Protein 5YWN (pdb70)

B-factor: mean 28.74, std 7.55, range [14.09, 77.04]

InterPro domains:
  IPR001509 NAD-dependent epimerase/dehydratase [PF01370] (5-255)
  IPR036291 NAD(P)-binding domain superfamily [SSF51735] (4-328)
  IPR050425 NAD(P)-dependent dehydratase-like [PTHR10366] (5-303)

Organism: Scheffersomyces stipitis (strain ATCC 58785 / CBS 6054 / NBRC 10063 / NRRL Y-11545) (NCBI:txid322104)

Foldseek 3Di:
DAAEEEEEPCLDQLNVLLQVVCVVVPHAYEYEDQDDVSQVVVCVVPDDSYHYDYQNALQDALSCQVVLLVCLRHQEYEYEDADDDFADDFLCVRHQRRLANSLLRVVVSCQVHPQNHAEYEYEAACLQQEDDVQQPDLPDAADQPGGYPDDPVNLGPGRVSSNSNSRNNNVVSNVVCCVPPVGNYFYFYEYEDQEFAAGSDLVCVPPDDDPRNCVLVVQLVAFAPDDQAFDWGWYAYSNVSSLLVVLCGPPPLNGPTYAYGTDDIDGSLNSLLLCCVLPVVCVNGGYNPDHPPDDSPSHDYHPRPSNCVSSVDDGDDPSRRSNRHNVSVVVSD

Nearest PDB structures (foldseek):
  5yw4-assembly1_A  TM=1.001E+00  e=9.737E-67  Scheffersomyces stipitis CBS 6054
  5ywl-assembly1_A  TM=9.809E-01  e=1.512E-63  Scheffersomyces stipitis CBS 6054
  6kws-assembly1_A  TM=9.497E-01  e=5.006E-41  Candida albicans SC5314
  8h61-assembly1_B  TM=9.233E-01  e=2.581E-39  Candida parapsilosis
  7xwu-assembly1_A  TM=8.979E-01  e=4.541E-38  Candida parapsilosis

Sequence (333 aa):
MTTSVFVSGATGYLAQQIIALVLSKGYKVVGSVRSEEKGANLKKLYGDDFSYEVVKVLEQKGAFDEALKKHPEVTIFLHTASPVTFEVEDTEKEILIPAINGTKYVLQSIKDVAPQITRVVYTSSVVAMSVPEELGSPDVVLSEASWSSLSYEQSKTHGVLAYFGSKQFAERAAWEFVEQEKPNFALSTVNPVYIFGPQAKDEEVKGTLNHSAEMVNSVLKLNKDDDVPATTGTFIDVRDVAKAHLAAFEKDEAKGERLLLSNTRFNGQTLLDVVRKNFPQLADKLPVGKPHSDDFSAFKEWNDKKTKKILGFEYFDFETSVVDSIKQVLKVQ

Solvent-accessible surface area: 15007 Å² total; per-residue (Å²): 220,58,48,3,0,0,0,0,18,0,56,32,20,19,3,9,21,0,0,34,33,2,35,84,130,50,39,67,1,2,0,4,4,161,39,104,112,90,0,28,46,1,69,142,29,26,30,135,70,0,42,47,23,56,11,144,63,25,57,101,168,33,16,1,34,102,6,2,113,124,19,91,80,0,40,12,0,0,4,20,22,26,24,67,72,62,137,40,174,47,21,53,145,75,2,0,54,13,3,18,42,0,2,88,44,0,4,68,2,1,83,84,40,1,79,57,1,75,19,1,0,5,11,4,9,9,13,0,2,0,14,52,132,61,39,48,28,47,102,33,70,5,21,20,84,23,84,4,92,15,46,74,138,93,0,88,98,94,8,70,32,0,32,14,0,0,6,4,43,0,0,96,10,0,42,92,19,38,110,123,61,161,22,107,9,26,4,0,0,0,0,7,11,94,22,2,1,18,34,28,62,48,114,45,16,129,68,112,103,34,79,6,3,33,37,2,19,39,1,47,139,39,84,138,121,55,125,49,26,96,44,77,13,11,0,0,0,0,50,0,0,3,66,0,0,18,7,0,8,86,74,108,110,0,106,51,38,21,0,0,0,8,44,69,38,4,39,1,12,23,4,0,8,14,0,48,126,53,10,88,102,26,30,105,109,6,6,74,37,146,72,118,64,36,106,52,103,79,50,113,152,30,50,26,146,113,0,60,172,18,5,65,48,145,26,58,80,17,75,52,0,0,12,38,2,0,122,20,31,54,147,42,154

CATH classification: 3.40.50.720

Structure (mmCIF, N/CA/C/O backbone):
data_5YWN
#
_entry.id   5YWN
#
_cell.length_a   46.782
_cell.length_b   53.093
_cell.length_c   70.768
_cell.angle_alpha   90.00
_cell.angle_beta   95.50
_cell.angle_gamma   90.00
#
_symmetry.space_group_name_H-M   'P 1 21 1'
#
loop_
_entity.id
_entity.type
_entity.pdbx_description
1 polymer 'Protein induced by osmotic stress'
2 non-polymer 'NADP NICOTINAMIDE-ADENINE-DINUCLEOTIDE PHOSPHATE'
3 water water
#
loop_
_atom_site.group_PDB
_atom_site.id
_atom_site.type_symbol
_atom_site.label_atom_id
_atom_site.label_alt_id
_atom_site.label_comp_id
_atom_site.label_asym_id
_atom_site.label_entity_id
_atom_site.label_seq_id
_atom_site.pdbx_PDB_ins_code
_atom_site.Cartn_x
_atom_site.Cartn_y
_atom_site.Cartn_z
_atom_site.occupancy
_atom_site.B_iso_or_equiv
_atom_site.auth_seq_id
_atom_site.auth_comp_id
_atom_site.auth_asym_id
_atom_site.auth_atom_id
_atom_site.pdbx_PDB_model_num
ATOM 1 N N . MET A 1 1 ? 35.237 -8.371 14.690 1.00 54.58 1 MET A N 1
ATOM 2 C CA . MET A 1 1 ? 34.343 -8.583 15.809 1.00 59.16 1 MET A CA 1
ATOM 3 C C . MET A 1 1 ? 32.853 -8.788 15.422 1.00 63.42 1 MET A C 1
ATOM 4 O O . MET A 1 1 ? 32.447 -8.467 14.313 1.00 60.61 1 MET A O 1
ATOM 9 N N . THR A 1 2 ? 32.088 -9.310 16.377 1.00 51.82 2 THR A N 1
ATOM 10 C CA . THR A 1 2 ? 30.670 -9.587 16.292 1.00 48.17 2 THR A CA 1
ATOM 11 C C . THR A 1 2 ? 29.781 -8.348 16.337 1.00 43.32 2 THR A C 1
ATOM 12 O O . THR A 1 2 ? 30.079 -7.417 17.004 1.00 47.78 2 THR A O 1
ATOM 16 N N . THR A 1 3 ? 28.678 -8.384 15.642 1.00 37.43 3 THR A N 1
ATOM 17 C CA . THR A 1 3 ? 27.651 -7.389 15.736 1.00 34.63 3 THR A CA 1
ATOM 18 C C . THR A 1 3 ? 26.619 -7.665 16.839 1.00 32.65 3 THR A C 1
ATOM 19 O O . THR A 1 3 ? 26.193 -8.764 17.024 1.00 29.13 3 THR A O 1
ATOM 23 N N . SER A 1 4 ? 26.197 -6.626 17.511 1.00 26.97 4 SER A N 1
ATOM 24 C CA . SER A 1 4 ? 25.162 -6.711 18.501 1.00 29.48 4 SER A CA 1
ATOM 25 C C . SER A 1 4 ? 23.799 -6.186 18.024 1.00 25.55 4 SER A C 1
ATOM 26 O O . SER A 1 4 ? 23.704 -5.164 17.436 1.00 26.26 4 SER A O 1
ATOM 29 N N . VAL A 1 5 ? 22.763 -6.918 18.337 1.00 26.58 5 VAL A N 1
ATOM 30 C CA . VAL A 1 5 ? 21.419 -6.532 18.030 1.00 25.49 5 VAL A CA 1
ATOM 31 C C . VAL A 1 5 ? 20.615 -6.199 19.286 1.00 22.73 5 VAL A C 1
ATOM 32 O O . VAL A 1 5 ? 20.561 -6.953 20.170 1.00 22.08 5 VAL A O 1
ATOM 36 N N . PHE A 1 6 ? 19.983 -5.050 19.310 1.00 21.69 6 PHE A N 1
ATOM 37 C CA . PHE A 1 6 ? 19.101 -4.685 20.397 1.00 22.72 6 PHE A CA 1
ATOM 38 C C . PHE A 1 6 ? 17.645 -5.063 20.097 1.00 22.52 6 PHE A C 1
ATOM 39 O O . PHE A 1 6 ? 17.154 -4.768 19.035 1.00 22.60 6 PHE A O 1
ATOM 47 N N . VAL A 1 7 ? 17.002 -5.743 21.019 1.00 19.30 7 VAL A N 1
ATOM 48 C CA . VAL A 1 7 ? 15.614 -6.134 20.868 1.00 19.32 7 VAL A CA 1
ATOM 49 C C . VAL A 1 7 ? 14.759 -5.657 22.037 1.00 21.01 7 VAL A C 1
ATOM 50 O O . VAL A 1 7 ? 14.878 -6.145 23.112 1.00 22.59 7 VAL A O 1
ATOM 54 N N . SER A 1 8 ? 13.879 -4.714 21.789 1.00 19.67 8 SER A N 1
ATOM 55 C CA . SER A 1 8 ? 12.947 -4.265 22.787 1.00 21.09 8 SER A CA 1
ATOM 56 C C . SER A 1 8 ? 11.869 -5.315 23.094 1.00 20.82 8 SER A C 1
ATOM 57 O O . SER A 1 8 ? 11.531 -6.063 22.264 1.00 21.99 8 SER A O 1
ATOM 60 N N . GLY A 1 9 ? 11.359 -5.321 24.299 1.00 17.87 9 GLY A N 1
ATOM 61 C CA . GLY A 1 9 ? 10.404 -6.324 24.709 1.00 20.66 9 GLY A CA 1
ATOM 62 C C . GLY A 1 9 ? 10.836 -7.763 24.535 1.00 22.35 9 GLY A C 1
ATOM 63 O O . GLY A 1 9 ? 10.182 -8.518 23.922 1.00 23.31 9 GLY A O 1
ATOM 64 N N . ALA A 1 10 ? 11.977 -8.092 25.079 1.00 18.86 10 ALA A N 1
ATOM 65 C CA . ALA A 1 10 ? 12.585 -9.376 24.898 1.00 19.01 10 ALA A CA 1
ATOM 66 C C . ALA A 1 10 ? 11.822 -10.584 25.482 1.00 23.03 10 ALA A C 1
ATOM 67 O O . ALA A 1 10 ? 12.080 -11.666 25.144 1.00 22.64 10 ALA A O 1
ATOM 69 N N . THR A 1 11 ? 10.938 -10.343 26.404 1.00 22.11 11 THR A N 1
ATOM 70 C CA . THR A 1 11 ? 10.094 -11.360 27.002 1.00 25.35 11 THR A CA 1
ATOM 71 C C . THR A 1 11 ? 9.042 -12.004 26.091 1.00 26.60 11 THR A C 1
ATOM 72 O O . THR A 1 11 ? 8.598 -13.051 26.363 1.00 26.23 11 THR A O 1
ATOM 76 N N . GLY A 1 12 ? 8.642 -11.295 25.057 1.00 24.70 12 GLY A N 1
ATOM 77 C CA . GLY A 1 12 ? 7.529 -11.644 24.218 1.00 22.88 12 GLY A CA 1
ATOM 78 C C . GLY A 1 12 ? 7.724 -12.829 23.286 1.00 22.06 12 GLY A C 1
ATOM 79 O O . GLY A 1 12 ? 8.803 -13.273 23.111 1.00 18.31 12 GLY A O 1
ATOM 80 N N . TYR A 1 13 ? 6.619 -13.315 22.755 1.00 19.81 13 TYR A N 1
ATOM 81 C CA . TYR A 1 13 ? 6.563 -14.487 21.922 1.00 20.11 13 TYR A CA 1
ATOM 82 C C . TYR A 1 13 ? 7.310 -14.346 20.615 1.00 22.10 13 TYR A C 1
ATOM 83 O O . TYR A 1 13 ? 8.171 -15.089 20.345 1.00 21.19 13 TYR A O 1
ATOM 92 N N . LEU A 1 14 ? 6.999 -13.345 19.848 1.00 18.48 14 LEU A N 1
ATOM 93 C CA . LEU A 1 14 ? 7.767 -13.020 18.663 1.00 23.15 14 LEU A CA 1
ATOM 94 C C . LEU A 1 14 ? 9.234 -12.631 18.950 1.00 20.26 14 LEU A C 1
ATOM 95 O O . LEU A 1 14 ? 10.110 -13.011 18.276 1.00 18.37 14 LEU A O 1
ATOM 100 N N . ALA A 1 15 ? 9.428 -11.855 19.972 1.00 17.63 15 ALA A N 1
ATOM 101 C CA . ALA A 1 15 ? 10.727 -11.359 20.321 1.00 20.47 15 ALA A CA 1
ATOM 102 C C . ALA A 1 15 ? 11.704 -12.495 20.652 1.00 19.71 15 ALA A C 1
ATOM 103 O O . ALA A 1 15 ? 12.779 -12.468 20.215 1.00 21.12 15 ALA A O 1
ATOM 105 N N . GLN A 1 16 ? 11.245 -13.496 21.382 1.00 22.90 16 GLN A N 1
ATOM 106 C CA . GLN A 1 16 ? 12.036 -14.673 21.688 1.00 21.51 16 GLN A CA 1
ATOM 107 C C . GLN A 1 16 ? 12.441 -15.501 20.471 1.00 20.79 16 GLN A C 1
ATOM 108 O O . GLN A 1 16 ? 13.484 -15.963 20.430 1.00 21.80 16 GLN A O 1
ATOM 114 N N . GLN A 1 17 ? 11.548 -15.688 19.523 1.00 22.51 17 GLN A N 1
ATOM 115 C CA . GLN A 1 17 ? 11.866 -16.317 18.286 1.00 20.40 17 GLN A CA 1
ATOM 116 C C . GLN A 1 17 ? 12.856 -15.503 17.463 1.00 21.04 17 GLN A C 1
ATOM 117 O O . GLN A 1 17 ? 13.718 -16.031 16.914 1.00 20.97 17 GLN A O 1
ATOM 123 N N . ILE A 1 18 ? 12.698 -14.204 17.442 1.00 19.63 18 ILE A N 1
ATOM 124 C CA . ILE A 1 18 ? 13.638 -13.346 16.803 1.00 18.90 18 ILE A CA 1
ATOM 125 C C . ILE A 1 18 ? 15.011 -13.515 17.467 1.00 21.89 18 ILE A C 1
ATOM 126 O O . ILE A 1 18 ? 15.949 -13.670 16.805 1.00 22.14 18 ILE A O 1
ATOM 131 N N . ILE A 1 19 ? 15.054 -13.503 18.779 1.00 21.02 19 ILE A N 1
ATOM 132 C CA . ILE A 1 19 ? 16.277 -13.621 19.508 1.00 21.70 19 ILE A CA 1
ATOM 133 C C . ILE A 1 19 ? 16.965 -14.958 19.229 1.00 20.98 19 ILE A C 1
ATOM 134 O O . ILE A 1 19 ? 18.069 -14.975 18.927 1.00 18.11 19 ILE A O 1
ATOM 139 N N . ALA A 1 20 ? 16.223 -16.045 19.261 1.00 21.11 20 ALA A N 1
ATOM 140 C CA . ALA A 1 20 ? 16.768 -17.354 18.976 1.00 22.98 20 ALA A CA 1
ATOM 141 C C . ALA A 1 20 ? 17.326 -17.430 17.572 1.00 27.54 20 ALA A C 1
ATOM 142 O O . ALA A 1 20 ? 18.343 -17.990 17.383 1.00 28.28 20 ALA A O 1
ATOM 144 N N . LEU A 1 21 ? 16.642 -16.862 16.607 1.00 23.47 21 LEU A N 1
ATOM 145 C CA . LEU A 1 21 ? 17.168 -16.812 15.297 1.00 22.08 21 LEU A CA 1
ATOM 146 C C . LEU A 1 21 ? 18.411 -15.954 15.172 1.00 23.27 21 LEU A C 1
ATOM 147 O O . LEU A 1 21 ? 19.349 -16.362 14.616 1.00 24.69 21 LEU A O 1
ATOM 152 N N . VAL A 1 22 ? 18.386 -14.773 15.721 1.00 22.22 22 VAL A N 1
ATOM 153 C CA . VAL A 1 22 ? 19.515 -13.872 15.640 1.00 25.17 22 VAL A CA 1
ATOM 154 C C . VAL A 1 22 ? 20.775 -14.453 16.324 1.00 26.14 22 VAL A C 1
ATOM 155 O O . VAL A 1 22 ? 21.836 -14.383 15.806 1.00 28.18 22 VAL A O 1
ATOM 159 N N . LEU A 1 23 ? 20.597 -15.078 17.448 1.00 21.77 23 LEU A N 1
ATOM 160 C CA . LEU A 1 23 ? 21.652 -15.748 18.126 1.00 26.66 23 LEU A CA 1
ATOM 161 C C . LEU A 1 23 ? 22.221 -16.895 17.291 1.00 27.64 23 LEU A C 1
ATOM 162 O O . LEU A 1 23 ? 23.369 -17.083 17.268 1.00 29.89 23 LEU A O 1
ATOM 167 N N . SER A 1 24 ? 21.379 -17.613 16.594 1.00 27.34 24 SER A N 1
ATOM 168 C CA . SER A 1 24 ? 21.800 -18.714 15.772 1.00 27.15 24 SER A CA 1
ATOM 169 C C . SER A 1 24 ? 22.702 -18.310 14.624 1.00 32.15 24 SER A C 1
ATOM 170 O O . SER A 1 24 ? 23.522 -19.045 14.206 1.00 28.55 24 SER A O 1
ATOM 173 N N . LYS A 1 25 ? 22.526 -17.115 14.137 1.00 27.50 25 LYS A N 1
ATOM 174 C CA . LYS A 1 25 ? 23.334 -16.595 13.069 1.00 28.90 25 LYS A CA 1
ATOM 175 C C . LYS A 1 25 ? 24.648 -15.918 13.530 1.00 29.65 25 LYS A C 1
ATOM 176 O O . LYS A 1 25 ? 25.382 -15.399 12.751 1.00 29.05 25 LYS A O 1
ATOM 182 N N . GLY A 1 26 ? 24.924 -15.973 14.805 1.00 28.31 26 GLY A N 1
ATOM 183 C CA . GLY A 1 26 ? 26.117 -15.403 15.343 1.00 29.98 26 GLY A CA 1
ATOM 184 C C . GLY A 1 26 ? 26.150 -13.982 15.868 1.00 31.77 26 GLY A C 1
ATOM 185 O O . GLY A 1 26 ? 27.150 -13.540 16.343 1.00 28.57 26 GLY A O 1
ATOM 186 N N . TYR A 1 27 ? 25.038 -13.293 15.819 1.00 29.72 27 TYR A N 1
ATOM 187 C CA . TYR A 1 27 ? 24.902 -12.017 16.479 1.00 26.38 27 TYR A CA 1
ATOM 188 C C . TYR A 1 27 ? 24.857 -12.170 17.971 1.00 25.55 27 TYR A C 1
ATOM 189 O O . TYR A 1 27 ? 24.482 -13.155 18.478 1.00 27.54 27 TYR A O 1
ATOM 198 N N . LYS A 1 28 ? 25.271 -11.152 18.660 1.00 25.34 28 LYS A N 1
ATOM 199 C CA . LYS A 1 28 ? 24.932 -10.963 20.013 1.00 24.92 28 LYS A CA 1
ATOM 200 C C . LYS A 1 28 ? 23.618 -10.196 20.133 1.00 26.08 28 LYS A C 1
ATOM 201 O O . LYS A 1 28 ? 23.232 -9.520 19.251 1.00 27.05 28 LYS A O 1
ATOM 207 N N . VAL A 1 29 ? 22.983 -10.313 21.274 1.00 21.92 29 VAL A N 1
ATOM 208 C CA . VAL A 1 29 ? 21.745 -9.685 21.539 1.00 27.05 29 VAL A CA 1
ATOM 209 C C . VAL A 1 29 ? 21.722 -8.918 22.843 1.00 25.79 29 VAL A C 1
ATOM 210 O O . VAL A 1 29 ? 22.211 -9.347 23.798 1.00 25.66 29 VAL A O 1
ATOM 214 N N . VAL A 1 30 ? 21.067 -7.794 22.828 1.00 23.83 30 VAL A N 1
ATOM 215 C CA . VAL A 1 30 ? 20.720 -7.095 24.027 1.00 23.34 30 VAL A CA 1
ATOM 216 C C . VAL A 1 30 ? 19.239 -6.859 24.051 1.00 22.73 30 VAL A C 1
ATOM 217 O O . VAL A 1 30 ? 18.719 -6.229 23.194 1.00 23.16 30 VAL A O 1
ATOM 221 N N . GLY A 1 31 ? 18.580 -7.356 25.053 1.00 23.78 31 GLY A N 1
ATOM 222 C CA . GLY A 1 31 ? 17.163 -7.264 25.171 1.00 22.37 31 GLY A CA 1
ATOM 223 C C . GLY A 1 31 ? 16.671 -6.310 26.220 1.00 25.76 31 GLY A C 1
ATOM 224 O O . GLY A 1 31 ? 17.234 -6.237 27.242 1.00 26.61 31 GLY A O 1
ATOM 225 N N . SER A 1 32 ? 15.622 -5.566 25.932 1.00 25.00 32 SER A N 1
ATOM 226 C CA . SER A 1 32 ? 14.924 -4.796 26.951 1.00 25.97 32 SER A CA 1
ATOM 227 C C . SER A 1 32 ? 13.811 -5.575 27.674 1.00 23.68 32 SER A C 1
ATOM 228 O O . SER A 1 32 ? 13.046 -6.267 27.085 1.00 23.75 32 SER A O 1
ATOM 231 N N . VAL A 1 33 ? 13.765 -5.412 28.963 1.00 24.42 33 VAL A N 1
ATOM 232 C CA . VAL A 1 33 ? 12.783 -6.043 29.790 1.00 24.68 33 VAL A CA 1
ATOM 233 C C . VAL A 1 33 ? 12.221 -5.080 30.819 1.00 27.64 33 VAL A C 1
ATOM 234 O O . VAL A 1 33 ? 12.865 -4.184 31.188 1.00 26.08 33 VAL A O 1
ATOM 238 N N . ARG A 1 34 ? 11.009 -5.305 31.265 1.00 26.31 34 ARG A N 1
ATOM 239 C CA . ARG A 1 34 ? 10.402 -4.450 32.254 1.00 29.85 34 ARG A CA 1
ATOM 240 C C . ARG A 1 34 ? 10.784 -4.761 33.691 1.00 29.54 34 ARG A C 1
ATOM 241 O O . ARG A 1 34 ? 10.461 -4.029 34.548 1.00 33.66 34 ARG A O 1
ATOM 249 N N . SER A 1 35 ? 11.455 -5.860 33.927 1.00 26.60 35 SER A N 1
ATOM 250 C CA . SER A 1 35 ? 11.965 -6.162 35.233 1.00 29.27 35 SER A CA 1
ATOM 251 C C . SER A 1 35 ? 13.272 -6.944 35.234 1.00 32.94 35 SER A C 1
ATOM 252 O O . SER A 1 35 ? 13.563 -7.681 34.347 1.00 26.25 35 SER A O 1
ATOM 255 N N . GLU A 1 36 ? 13.972 -6.834 36.337 1.00 30.19 36 GLU A N 1
ATOM 256 C CA . GLU A 1 36 ? 15.201 -7.522 36.497 1.00 34.08 36 GLU A CA 1
ATOM 257 C C . GLU A 1 36 ? 15.028 -9.032 36.407 1.00 29.93 36 GLU A C 1
ATOM 258 O O . GLU A 1 36 ? 15.722 -9.645 35.717 1.00 28.01 36 GLU A O 1
ATOM 264 N N . GLU A 1 37 ? 14.052 -9.585 37.085 1.00 33.02 37 GLU A N 1
ATOM 265 C CA . GLU A 1 37 ? 13.856 -11.021 37.066 1.00 35.79 37 GLU A CA 1
ATOM 266 C C . GLU A 1 37 ? 13.506 -11.531 35.699 1.00 29.74 37 GLU A C 1
ATOM 267 O O . GLU A 1 37 ? 13.917 -12.563 35.329 1.00 31.60 37 GLU A O 1
ATOM 273 N N . LYS A 1 38 ? 12.766 -10.740 34.965 1.00 30.00 38 LYS A N 1
ATOM 274 C CA . LYS A 1 38 ? 12.420 -11.068 33.621 1.00 29.70 38 LYS A CA 1
ATOM 275 C C . LYS A 1 38 ? 13.683 -11.186 32.777 1.00 30.11 38 LYS A C 1
ATOM 276 O O . LYS A 1 38 ? 13.816 -12.083 31.996 1.00 28.34 38 LYS A O 1
ATOM 282 N N . GLY A 1 39 ? 14.601 -10.267 32.959 1.00 31.09 39 GLY A N 1
ATOM 283 C CA . GLY A 1 39 ? 15.856 -10.353 32.285 1.00 28.39 39 GLY A CA 1
ATOM 284 C C . GLY A 1 39 ? 16.678 -11.551 32.679 1.00 27.65 39 GLY A C 1
ATOM 285 O O . GLY A 1 39 ? 17.204 -12.233 31.861 1.00 26.68 39 GLY A O 1
ATOM 286 N N . ALA A 1 40 ? 16.727 -11.796 33.959 1.00 26.66 40 ALA A N 1
ATOM 287 C CA . ALA A 1 40 ? 17.482 -12.884 34.493 1.00 31.78 40 ALA A CA 1
ATOM 288 C C . ALA A 1 40 ? 16.963 -14.200 33.961 1.00 31.42 40 ALA A C 1
ATOM 289 O O . ALA A 1 40 ? 17.738 -15.012 33.630 1.00 26.86 40 ALA A O 1
ATOM 291 N N . ASN A 1 41 ? 15.659 -14.360 33.848 1.00 30.15 41 ASN A N 1
ATOM 292 C CA . ASN A 1 41 ? 15.139 -15.589 33.285 1.00 33.07 41 ASN A CA 1
ATOM 293 C C . ASN A 1 41 ? 15.589 -15.791 31.869 1.00 31.80 41 ASN A C 1
ATOM 294 O O . ASN A 1 41 ? 15.991 -16.840 31.531 1.00 31.60 41 ASN A O 1
ATOM 299 N N . LEU A 1 42 ? 15.540 -14.752 31.058 1.00 29.93 42 LEU A N 1
ATOM 300 C CA . LEU A 1 42 ? 15.972 -14.833 29.678 1.00 26.41 42 LEU A CA 1
ATOM 301 C C . LEU A 1 42 ? 17.431 -15.168 29.546 1.00 27.31 42 LEU A C 1
ATOM 302 O O . LEU A 1 42 ? 17.812 -15.929 28.711 1.00 28.58 42 LEU A O 1
ATOM 307 N N . LYS A 1 43 ? 18.222 -14.608 30.417 1.00 27.04 43 LYS A N 1
ATOM 308 C CA . LYS A 1 43 ? 19.620 -14.895 30.440 1.00 31.00 43 LYS A CA 1
ATOM 309 C C . LYS A 1 43 ? 19.902 -16.362 30.698 1.00 30.25 43 LYS A C 1
ATOM 310 O O . LYS A 1 43 ? 20.720 -16.906 30.047 1.00 31.11 43 LYS A O 1
ATOM 316 N N . LYS A 1 44 ? 19.173 -16.994 31.594 1.00 28.99 44 LYS A N 1
ATOM 317 C CA . LYS A 1 44 ? 19.328 -18.412 31.814 1.00 29.28 44 LYS A CA 1
ATOM 318 C C . LYS A 1 44 ? 18.973 -19.251 30.598 1.00 28.91 44 LYS A C 1
ATOM 319 O O . LYS A 1 44 ? 19.583 -20.225 30.334 1.00 30.05 44 LYS A O 1
ATOM 325 N N . LEU A 1 45 ? 17.910 -18.886 29.923 1.00 31.27 45 LEU A N 1
ATOM 326 C CA . LEU A 1 45 ? 17.511 -19.528 28.690 1.00 29.66 45 LEU A CA 1
ATOM 327 C C . LEU A 1 45 ? 18.437 -19.334 27.506 1.00 27.17 45 LEU A C 1
ATOM 328 O O . LEU A 1 45 ? 18.699 -20.238 26.809 1.00 32.56 45 LEU A O 1
ATOM 333 N N . TYR A 1 46 ? 18.906 -18.128 27.295 1.00 29.80 46 TYR A N 1
ATOM 334 C CA . TYR A 1 46 ? 19.681 -17.806 26.109 1.00 26.89 46 TYR A CA 1
ATOM 335 C C . TYR A 1 46 ? 21.215 -17.791 26.184 1.00 29.37 46 TYR A C 1
ATOM 336 O O . TYR A 1 46 ? 21.858 -17.780 25.195 1.00 31.32 46 TYR A O 1
ATOM 345 N N . GLY A 1 47 ? 21.773 -17.796 27.368 1.00 28.99 47 GLY A N 1
ATOM 346 C CA . GLY A 1 47 ? 23.195 -17.906 27.508 1.00 33.57 47 GLY A CA 1
ATOM 347 C C . GLY A 1 47 ? 24.028 -16.659 27.364 1.00 33.64 47 GLY A C 1
ATOM 348 O O . GLY A 1 47 ? 23.588 -15.566 27.503 1.00 31.99 47 GLY A O 1
ATOM 349 N N . ASP A 1 48 ? 25.277 -16.888 27.109 1.00 32.93 48 ASP A N 1
ATOM 350 C CA . ASP A 1 48 ? 26.302 -15.884 27.222 1.00 36.81 48 ASP A CA 1
ATOM 351 C C . ASP A 1 48 ? 26.239 -14.719 26.239 1.00 33.14 48 ASP A C 1
ATOM 352 O O . ASP A 1 48 ? 26.685 -13.663 26.534 1.00 32.98 48 ASP A O 1
ATOM 357 N N . ASP A 1 49 ? 25.712 -14.970 25.061 1.00 32.14 49 ASP A N 1
ATOM 358 C CA . ASP A 1 49 ? 25.632 -13.980 24.010 1.00 33.61 49 ASP A CA 1
ATOM 359 C C . ASP A 1 49 ? 24.391 -13.092 24.149 1.00 28.68 49 ASP A C 1
ATOM 360 O O . ASP A 1 49 ? 24.122 -12.275 23.340 1.00 27.94 49 ASP A O 1
ATOM 365 N N . PHE A 1 50 ? 23.667 -13.283 25.214 1.00 28.07 50 PHE A N 1
ATOM 366 C CA . PHE A 1 50 ? 22.519 -12.493 25.498 1.00 32.52 50 PHE A CA 1
ATOM 367 C C . PHE A 1 50 ? 22.690 -11.635 26.738 1.00 30.52 50 PHE A C 1
ATOM 368 O O . PHE A 1 50 ? 22.995 -12.121 27.778 1.00 34.11 50 PHE A O 1
ATOM 376 N N . SER A 1 51 ? 22.413 -10.368 26.613 1.00 28.45 51 SER A N 1
ATOM 377 C CA . SER A 1 51 ? 22.348 -9.499 27.749 1.00 31.34 51 SER A CA 1
ATOM 378 C C . SER A 1 51 ? 21.095 -8.633 27.748 1.00 28.73 51 SER A C 1
ATOM 379 O O . SER A 1 51 ? 20.454 -8.546 26.781 1.00 26.46 51 SER A O 1
ATOM 382 N N . TYR A 1 52 ? 20.748 -8.082 28.888 1.00 27.42 52 TYR A N 1
ATOM 383 C CA . TYR A 1 52 ? 19.540 -7.335 29.045 1.00 26.18 52 TYR A CA 1
ATOM 384 C C . TYR A 1 52 ? 19.714 -6.012 29.776 1.00 31.95 52 TYR A C 1
ATOM 385 O O . TYR A 1 52 ? 20.635 -5.836 30.524 1.00 27.49 52 TYR A O 1
ATOM 394 N N . GLU A 1 53 ? 18.796 -5.103 29.522 1.00 22.43 53 GLU A N 1
ATOM 395 C CA . GLU A 1 53 ? 18.655 -3.896 30.281 1.00 28.03 53 GLU A CA 1
ATOM 396 C C . GLU A 1 53 ? 17.204 -3.700 30.655 1.00 27.52 53 GLU A C 1
ATOM 397 O O . GLU A 1 53 ? 16.329 -3.991 29.890 1.00 26.25 53 GLU A O 1
ATOM 403 N N . VAL A 1 54 ? 16.983 -3.170 31.829 1.00 25.64 54 VAL A N 1
ATOM 404 C CA . VAL A 1 54 ? 15.665 -2.931 32.303 1.00 28.25 54 VAL A CA 1
ATOM 405 C C . VAL A 1 54 ? 15.178 -1.562 31.910 1.00 28.90 54 VAL A C 1
ATOM 406 O O . VAL A 1 54 ? 15.706 -0.600 32.325 1.00 24.96 54 VAL A O 1
ATOM 410 N N . VAL A 1 55 ? 14.147 -1.539 31.099 1.00 29.77 55 VAL A N 1
ATOM 411 C CA . VAL A 1 55 ? 13.450 -0.337 30.701 1.00 23.65 55 VAL A CA 1
ATOM 412 C C . VAL A 1 55 ? 11.981 -0.483 31.025 1.00 32.95 55 VAL A C 1
ATOM 413 O O . VAL A 1 55 ? 11.236 -1.065 30.298 1.00 30.64 55 VAL A O 1
ATOM 417 N N . LYS A 1 56 ? 11.610 0.021 32.175 1.00 31.12 56 LYS A N 1
ATOM 418 C CA . LYS A 1 56 ? 10.304 -0.154 32.727 1.00 31.52 56 LYS A CA 1
ATOM 419 C C . LYS A 1 56 ? 9.164 0.524 31.991 1.00 30.80 56 LYS A C 1
ATOM 420 O O . LYS A 1 56 ? 8.144 -0.018 31.921 1.00 31.86 56 LYS A O 1
ATOM 426 N N . VAL A 1 57 ? 9.371 1.721 31.478 1.00 30.11 57 VAL A N 1
ATOM 427 C CA . VAL A 1 57 ? 8.353 2.473 30.789 1.00 29.68 57 VAL A CA 1
ATOM 428 C C . VAL A 1 57 ? 8.832 2.979 29.431 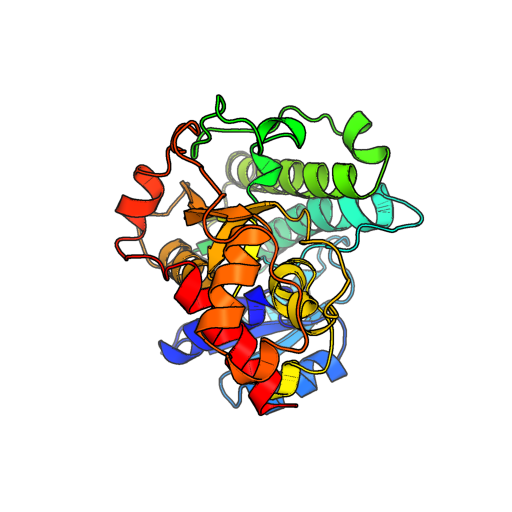1.00 30.65 57 VAL A C 1
ATOM 429 O O . VAL A 1 57 ? 9.753 3.707 29.358 1.00 32.41 57 VAL A O 1
ATOM 433 N N . LEU A 1 58 ? 8.200 2.566 28.370 1.00 26.72 58 LEU A N 1
ATOM 434 C CA . LEU A 1 58 ? 8.516 3.067 27.067 1.00 27.64 58 LEU A CA 1
ATOM 435 C C . LEU A 1 58 ? 8.195 4.520 26.854 1.00 26.65 58 LEU A C 1
ATOM 436 O O . LEU A 1 58 ? 8.920 5.192 26.249 1.00 29.36 58 LEU A O 1
ATOM 441 N N . GLU A 1 59 ? 7.107 4.980 27.421 1.00 26.57 59 GLU A N 1
ATOM 442 C CA . GLU A 1 59 ? 6.512 6.241 27.075 1.00 27.95 59 GLU A CA 1
ATOM 443 C C . GLU A 1 59 ? 7.112 7.449 27.820 1.00 31.24 59 GLU A C 1
ATOM 444 O O . GLU A 1 59 ? 6.498 8.433 27.942 1.00 28.31 59 GLU A O 1
ATOM 450 N N . GLN A 1 60 ? 8.304 7.301 28.331 1.00 27.59 60 GLN A N 1
ATOM 451 C CA . GLN A 1 60 ? 9.014 8.422 28.863 1.00 34.19 60 GLN A CA 1
ATOM 452 C C . GLN A 1 60 ? 10.177 8.837 27.971 1.00 30.10 60 GLN A C 1
ATOM 453 O O . GLN A 1 60 ? 10.912 8.032 27.528 1.00 27.85 60 GLN A O 1
ATOM 459 N N . LYS A 1 61 ? 10.313 10.127 27.759 1.00 30.28 61 LYS A N 1
ATOM 460 C CA . LYS A 1 61 ? 11.364 10.673 26.966 1.00 28.36 61 LYS A CA 1
ATOM 461 C C . LYS A 1 61 ? 12.702 10.201 27.502 1.00 29.16 61 LYS A C 1
ATOM 462 O O . LYS A 1 61 ? 12.945 10.190 28.671 1.00 30.63 61 LYS A O 1
ATOM 468 N N . GLY A 1 62 ? 13.524 9.735 26.606 1.00 25.13 62 GLY A N 1
ATOM 469 C CA . GLY A 1 62 ? 14.798 9.159 26.951 1.00 31.77 62 GLY A CA 1
ATOM 470 C C . GLY A 1 62 ? 14.846 7.833 27.698 1.00 29.11 62 GLY A C 1
ATOM 471 O O . GLY A 1 62 ? 15.823 7.505 28.258 1.00 26.46 62 GLY A O 1
ATOM 472 N N . ALA A 1 63 ? 13.790 7.070 27.623 1.00 24.61 63 ALA A N 1
ATOM 473 C CA . ALA A 1 63 ? 13.690 5.847 28.321 1.00 24.87 63 ALA A CA 1
ATOM 474 C C . ALA A 1 63 ? 14.801 4.850 27.978 1.00 27.44 63 ALA A C 1
ATOM 475 O O . ALA A 1 63 ? 15.248 4.186 28.822 1.00 24.17 63 ALA A O 1
ATOM 477 N N . PHE A 1 64 ? 15.218 4.806 26.726 1.00 24.85 64 PHE A N 1
ATOM 478 C CA . PHE A 1 64 ? 16.265 3.939 26.282 1.00 24.37 64 PHE A CA 1
ATOM 479 C C . PHE A 1 64 ? 17.692 4.525 26.323 1.00 27.17 64 PHE A C 1
ATOM 480 O O . PHE A 1 64 ? 18.601 3.868 25.966 1.00 25.73 64 PHE A O 1
ATOM 488 N N . ASP A 1 65 ? 17.852 5.759 26.757 1.00 26.82 65 ASP A N 1
ATOM 489 C CA . ASP A 1 65 ? 19.136 6.418 26.654 1.00 28.66 65 ASP A CA 1
ATOM 490 C C . ASP A 1 65 ? 20.222 5.690 27.411 1.00 27.63 65 ASP A C 1
ATOM 491 O O . ASP A 1 65 ? 21.229 5.437 26.876 1.00 27.64 65 ASP A O 1
ATOM 496 N N . GLU A 1 66 ? 19.960 5.342 28.628 1.00 29.88 66 GLU A N 1
ATOM 497 C CA . GLU A 1 66 ? 20.960 4.692 29.411 1.00 26.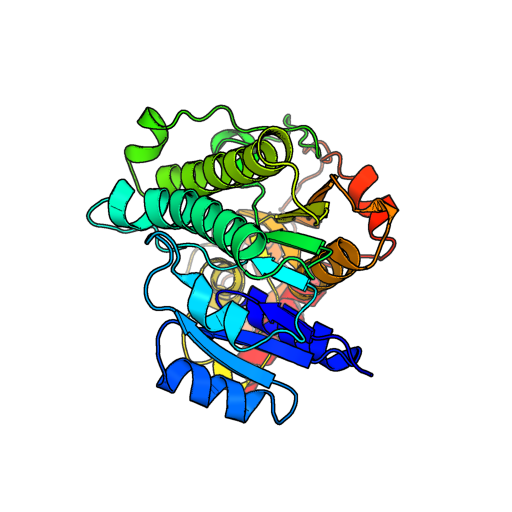93 66 GLU A CA 1
ATOM 498 C C . GLU A 1 66 ? 21.327 3.342 28.840 1.00 30.45 66 GLU A C 1
ATOM 499 O O . GLU A 1 66 ? 22.451 3.039 28.722 1.00 30.89 66 GLU A O 1
ATOM 505 N N . ALA A 1 67 ? 20.346 2.563 28.449 1.00 27.84 67 ALA A N 1
ATOM 506 C CA . ALA A 1 67 ? 20.583 1.251 27.922 1.00 25.49 67 ALA A CA 1
ATOM 507 C C . ALA A 1 67 ? 21.406 1.317 26.671 1.00 27.16 67 ALA A C 1
ATOM 508 O O . ALA A 1 67 ? 22.312 0.580 26.521 1.00 30.55 67 ALA A O 1
ATOM 510 N N . LEU A 1 68 ? 21.097 2.242 25.795 1.00 27.00 68 LEU A N 1
ATOM 511 C CA . LEU A 1 68 ? 21.894 2.446 24.618 1.00 29.11 68 LEU A CA 1
ATOM 512 C C . LEU A 1 68 ? 23.322 2.895 24.928 1.00 28.04 68 LEU A C 1
ATOM 513 O O . LEU A 1 68 ? 24.231 2.380 24.394 1.00 29.51 68 LEU A O 1
ATOM 518 N N . LYS A 1 69 ? 23.492 3.803 25.855 1.00 28.18 69 LYS A N 1
ATOM 519 C CA . LYS A 1 69 ? 24.806 4.291 26.207 1.00 30.06 69 LYS A CA 1
ATOM 520 C C . LYS A 1 69 ? 25.659 3.157 26.717 1.00 31.01 69 LYS A C 1
ATOM 521 O O . LYS A 1 69 ? 26.789 3.124 26.469 1.00 32.35 69 LYS A O 1
ATOM 527 N N . LYS A 1 70 ? 25.064 2.232 27.428 1.00 29.20 70 LYS A N 1
ATOM 528 C CA . LYS A 1 70 ? 25.725 1.059 27.941 1.00 31.54 70 LYS A CA 1
ATOM 529 C C . LYS A 1 70 ? 26.175 0.051 26.876 1.00 31.91 70 LYS A C 1
ATOM 530 O O . LYS A 1 70 ? 26.979 -0.759 27.143 1.00 31.92 70 LYS A O 1
ATOM 536 N N . HIS A 1 71 ? 25.600 0.110 25.692 1.00 28.84 71 HIS A N 1
ATOM 537 C CA . HIS A 1 71 ? 25.867 -0.881 24.685 1.00 28.90 71 HIS A CA 1
ATOM 538 C C . HIS A 1 71 ? 26.232 -0.281 23.345 1.00 29.19 71 HIS A C 1
ATOM 539 O O . HIS A 1 71 ? 25.552 -0.369 22.398 1.00 26.00 71 HIS A O 1
ATOM 546 N N . PRO A 1 72 ? 27.400 0.328 23.287 1.00 30.76 72 PRO A N 1
ATOM 547 C CA . PRO A 1 72 ? 27.916 0.969 22.080 1.00 26.95 72 PRO A CA 1
ATOM 548 C C . PRO A 1 72 ? 28.211 -0.028 20.973 1.00 27.20 72 PRO A C 1
ATOM 549 O O . PRO A 1 72 ? 28.332 0.307 19.853 1.00 26.32 72 PRO A O 1
ATOM 553 N N . GLU A 1 73 ? 28.316 -1.273 21.351 1.00 27.64 73 GLU A N 1
ATOM 554 C CA . GLU A 1 73 ? 28.483 -2.339 20.401 1.00 32.07 73 GLU A CA 1
ATOM 555 C C . GLU A 1 73 ? 27.249 -2.609 19.517 1.00 28.99 73 GLU A C 1
ATOM 556 O O . GLU A 1 73 ? 27.363 -3.204 18.518 1.00 25.77 73 GLU A O 1
ATOM 562 N N . VAL A 1 74 ? 26.088 -2.172 19.948 1.00 26.94 74 VAL A N 1
ATOM 563 C CA . VAL A 1 74 ? 24.861 -2.396 19.213 1.00 25.51 74 VAL A CA 1
ATOM 564 C C . VAL A 1 74 ? 24.817 -1.517 17.961 1.00 25.98 74 VAL A C 1
ATOM 565 O O . VAL A 1 74 ? 25.013 -0.370 18.027 1.00 23.83 74 VAL A O 1
ATOM 569 N N . THR A 1 75 ? 24.608 -2.120 16.819 1.00 24.58 75 THR A N 1
ATOM 570 C CA . THR A 1 75 ? 24.387 -1.402 15.588 1.00 21.89 75 THR A CA 1
ATOM 571 C C . THR A 1 75 ? 23.016 -1.620 14.884 1.00 20.87 75 THR A C 1
ATOM 572 O O . THR A 1 75 ? 22.789 -1.088 13.877 1.00 21.83 75 THR A O 1
ATOM 576 N N . ILE A 1 76 ? 22.192 -2.477 15.444 1.00 21.28 76 ILE A N 1
ATOM 577 C CA . ILE A 1 76 ? 20.847 -2.799 14.988 1.00 24.81 76 ILE A CA 1
ATOM 578 C C . ILE A 1 76 ? 19.823 -2.695 16.124 1.00 22.48 76 ILE A C 1
ATOM 579 O O . ILE A 1 76 ? 20.064 -3.163 17.186 1.00 21.91 76 ILE A O 1
ATOM 584 N N . PHE A 1 77 ? 18.691 -2.066 15.871 1.00 22.55 77 PHE A N 1
ATOM 585 C CA . PHE A 1 77 ? 17.625 -1.988 16.851 1.00 17.82 77 PHE A CA 1
ATOM 586 C C . PHE A 1 77 ? 16.336 -2.564 16.303 1.00 22.27 77 PHE A C 1
ATOM 587 O O . PHE A 1 77 ? 15.829 -2.084 15.355 1.00 21.83 77 PHE A O 1
ATOM 595 N N . LEU A 1 78 ? 15.820 -3.576 16.947 1.00 19.17 78 LEU A N 1
ATOM 596 C CA . LEU A 1 78 ? 14.516 -4.089 16.639 1.00 19.99 78 LEU A CA 1
ATOM 597 C C . LEU A 1 78 ? 13.523 -3.718 17.744 1.00 20.76 78 LEU A C 1
ATOM 598 O O . LEU A 1 78 ? 13.568 -4.236 18.834 1.00 22.97 78 LEU A O 1
ATOM 603 N N . HIS A 1 79 ? 12.644 -2.798 17.423 1.00 21.35 79 HIS A N 1
ATOM 604 C CA . HIS A 1 79 ? 11.611 -2.357 18.317 1.00 22.98 79 HIS A CA 1
ATOM 605 C C . HIS A 1 79 ? 10.335 -3.187 18.171 1.00 21.41 79 HIS A C 1
ATOM 606 O O . HIS A 1 79 ? 9.563 -2.999 17.278 1.00 20.58 79 HIS A O 1
ATOM 613 N N . THR A 1 80 ? 10.174 -4.128 19.061 1.00 21.11 80 THR A N 1
ATOM 614 C CA . THR A 1 80 ? 9.050 -5.040 19.030 1.00 21.19 80 THR A CA 1
ATOM 615 C C . THR A 1 80 ? 8.017 -4.891 20.159 1.00 22.76 80 THR A C 1
ATOM 616 O O . THR A 1 80 ? 6.921 -5.299 20.025 1.00 22.14 80 THR A O 1
ATOM 620 N N . ALA A 1 81 ? 8.424 -4.311 21.255 1.00 22.72 81 ALA A N 1
ATOM 621 C CA . ALA A 1 81 ? 7.545 -4.129 22.359 1.00 24.05 81 ALA A CA 1
ATOM 622 C C . ALA A 1 81 ? 6.381 -3.197 22.062 1.00 28.49 81 ALA A C 1
ATOM 623 O O . ALA A 1 81 ? 6.549 -2.149 21.575 1.00 27.94 81 ALA A O 1
ATOM 625 N N . SER A 1 82 ? 5.196 -3.673 22.362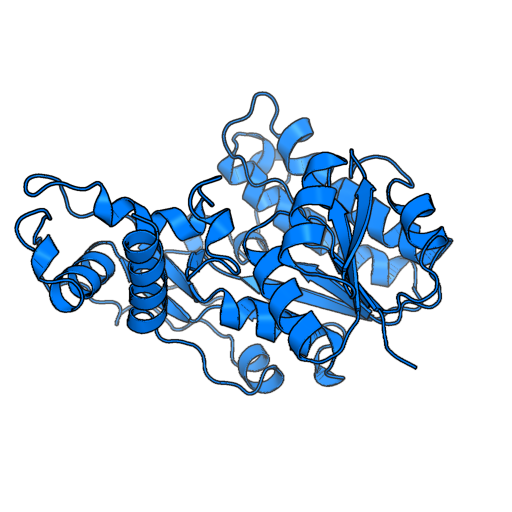 1.00 27.33 82 SER A N 1
ATOM 626 C CA . SER A 1 82 ? 3.974 -2.946 22.258 1.00 26.48 82 SER A CA 1
ATOM 627 C C . SER A 1 82 ? 2.923 -3.562 23.156 1.00 29.64 82 SER A C 1
ATOM 628 O O . SER A 1 82 ? 2.907 -4.730 23.341 1.00 23.59 82 SER A O 1
ATOM 631 N N . PRO A 1 83 ? 1.982 -2.771 23.627 1.00 25.31 83 PRO A N 1
ATOM 632 C CA . PRO A 1 83 ? 0.841 -3.329 24.333 1.00 28.29 83 PRO A CA 1
ATOM 633 C C . PRO A 1 83 ? 0.018 -4.218 23.448 1.00 29.54 83 PRO A C 1
ATOM 634 O O . PRO A 1 83 ? -0.200 -3.990 22.293 1.00 25.93 83 PRO A O 1
ATOM 638 N N . VAL A 1 84 ? -0.364 -5.310 24.036 1.00 27.48 84 VAL A N 1
ATOM 639 C CA . VAL A 1 84 ? -1.238 -6.222 23.404 1.00 29.72 84 VAL A CA 1
ATOM 640 C C . VAL A 1 84 ? -2.408 -6.654 24.293 1.00 32.64 84 VAL A C 1
ATOM 641 O O . VAL A 1 84 ? -2.965 -7.646 24.065 1.00 35.83 84 VAL A O 1
ATOM 645 N N . THR A 1 85 ? -2.741 -5.893 25.306 1.00 34.47 85 THR A N 1
ATOM 646 C CA . THR A 1 85 ? -3.830 -6.224 26.183 1.00 37.66 85 THR A CA 1
ATOM 647 C C . THR A 1 85 ? -4.994 -5.330 25.840 1.00 41.14 85 THR A C 1
ATOM 648 O O . THR A 1 85 ? -4.892 -4.129 25.931 1.00 35.42 85 THR A O 1
ATOM 652 N N . PHE A 1 86 ? -6.070 -5.951 25.377 1.00 36.10 86 PHE A N 1
ATOM 653 C CA . PHE A 1 86 ? -7.242 -5.258 24.931 1.00 35.21 86 PHE A CA 1
ATOM 654 C C . PHE A 1 86 ? -8.250 -4.832 25.975 1.00 41.39 86 PHE A C 1
ATOM 655 O O . PHE A 1 86 ? -9.104 -4.052 25.690 1.00 40.72 86 PHE A O 1
ATOM 663 N N . GLU A 1 87 ? -8.143 -5.354 27.171 1.00 40.42 87 GLU A N 1
ATOM 664 C CA . GLU A 1 87 ? -9.108 -5.024 28.130 1.00 39.09 87 GLU A CA 1
ATOM 665 C C . GLU A 1 87 ? -8.445 -4.140 29.145 1.00 44.70 87 GLU A C 1
ATOM 666 O O . GLU A 1 87 ? -7.640 -4.574 29.933 1.00 44.31 87 GLU A O 1
ATOM 672 N N . VAL A 1 88 ? -8.774 -2.869 29.082 1.00 39.48 88 VAL A N 1
ATOM 673 C CA . VAL A 1 88 ? -8.075 -1.881 29.852 1.00 43.31 88 VAL A CA 1
ATOM 674 C C . VAL A 1 88 ? -8.989 -0.836 30.454 1.00 42.72 88 VAL A C 1
ATOM 675 O O . VAL A 1 88 ? -10.070 -0.620 29.975 1.00 40.31 88 VAL A O 1
ATOM 679 N N . GLU A 1 89 ? -8.563 -0.228 31.536 1.00 40.60 89 GLU A N 1
ATOM 680 C CA . GLU A 1 89 ? -9.284 0.917 32.056 1.00 48.01 89 GLU A CA 1
ATOM 681 C C . GLU A 1 89 ? -9.260 2.138 31.150 1.00 43.04 89 GLU A C 1
ATOM 682 O O . GLU A 1 89 ? -10.232 2.781 31.008 1.00 42.87 89 GLU A O 1
ATOM 688 N N . ASP A 1 90 ? -8.088 2.465 30.623 1.00 37.89 90 ASP A N 1
ATOM 689 C CA . ASP A 1 90 ? -7.874 3.657 29.838 1.00 38.45 90 ASP A CA 1
ATOM 690 C C . ASP A 1 90 ? -7.144 3.266 28.551 1.00 36.72 90 ASP A C 1
ATOM 691 O O . ASP A 1 90 ? -6.000 2.929 28.584 1.00 30.72 90 ASP A O 1
ATOM 696 N N . THR A 1 91 ? -7.822 3.345 27.432 1.00 29.89 91 THR A N 1
ATOM 697 C CA . THR A 1 91 ? -7.232 2.979 26.180 1.00 31.88 91 THR A CA 1
ATOM 698 C C . THR A 1 91 ? -6.048 3.818 25.806 1.00 30.57 91 THR A C 1
ATOM 699 O O . THR A 1 91 ? -5.169 3.326 25.194 1.00 32.45 91 THR A O 1
ATOM 703 N N . GLU A 1 92 ? -6.087 5.090 26.094 1.00 25.65 92 GLU A N 1
ATOM 704 C CA . GLU A 1 92 ? -4.968 5.945 25.818 1.00 29.66 92 GLU A CA 1
ATOM 705 C C . GLU A 1 92 ? -3.697 5.678 26.652 1.00 32.69 92 GLU A C 1
ATOM 706 O O . GLU A 1 92 ? -2.651 5.526 26.127 1.00 30.15 92 GLU A O 1
ATOM 712 N N . LYS A 1 93 ? -3.838 5.623 27.956 1.00 33.09 93 LYS A N 1
ATOM 713 C CA . LYS A 1 93 ? -2.725 5.380 28.811 1.00 33.19 93 LYS A CA 1
ATOM 714 C C . LYS A 1 93 ? -2.130 3.997 28.638 1.00 33.69 93 LYS A C 1
ATOM 715 O O . LYS A 1 93 ? -0.983 3.840 28.760 1.00 31.41 93 LYS A O 1
ATOM 721 N N . GLU A 1 94 ? -2.967 3.018 28.404 1.00 26.63 94 GLU A N 1
ATOM 722 C CA . GLU A 1 94 ? -2.529 1.675 28.347 1.00 31.67 94 GLU A CA 1
ATOM 723 C C . GLU A 1 94 ? -2.266 1.069 26.984 1.00 29.61 94 GLU A C 1
ATOM 724 O O . GLU A 1 94 ? -1.618 0.078 26.896 1.00 29.79 94 GLU A O 1
ATOM 730 N N . ILE A 1 95 ? -2.794 1.653 25.949 1.00 27.22 95 ILE A N 1
ATOM 731 C CA . ILE A 1 95 ? -2.557 1.117 24.647 1.00 26.79 95 ILE A CA 1
ATOM 732 C C . ILE A 1 95 ? -1.913 2.127 23.694 1.00 26.65 95 ILE A C 1
ATOM 733 O O . ILE A 1 95 ? -0.891 1.902 23.201 1.00 24.95 95 ILE A O 1
ATOM 738 N N . LEU A 1 96 ? -2.585 3.230 23.452 1.00 24.75 96 LEU A N 1
ATOM 739 C CA . LEU A 1 96 ? -2.142 4.182 22.491 1.00 25.76 96 LEU A CA 1
ATOM 740 C C . LEU A 1 96 ? -0.848 4.911 22.808 1.00 25.13 96 LEU A C 1
ATOM 741 O O . LEU A 1 96 ? -0.002 4.884 22.034 1.00 25.47 96 LEU A O 1
ATOM 746 N N . ILE A 1 97 ? -0.719 5.496 23.970 1.00 24.81 97 ILE A N 1
ATOM 747 C CA . ILE A 1 97 ? 0.465 6.239 24.318 1.00 26.82 97 ILE A CA 1
ATOM 748 C C . ILE A 1 97 ? 1.763 5.412 24.386 1.00 26.45 97 ILE A C 1
ATOM 749 O O . ILE A 1 97 ? 2.685 5.757 23.764 1.00 27.66 97 ILE A O 1
ATOM 754 N N . PRO A 1 98 ? 1.780 4.267 25.031 1.00 27.94 98 PRO A N 1
ATOM 755 C CA . PRO A 1 98 ? 2.989 3.453 25.031 1.00 27.16 98 PRO A CA 1
ATOM 756 C C . PRO A 1 98 ? 3.423 3.040 23.649 1.00 26.48 98 PRO A C 1
ATOM 757 O O . PRO A 1 98 ? 4.566 3.032 23.446 1.00 27.51 98 PRO A O 1
ATOM 761 N N . ALA A 1 99 ? 2.523 2.684 22.766 1.00 25.23 99 ALA A N 1
ATOM 762 C CA . ALA A 1 99 ? 2.932 2.405 21.444 1.00 26.04 99 ALA A CA 1
ATOM 763 C C . ALA A 1 99 ? 3.472 3.624 20.701 1.00 23.68 99 ALA A C 1
ATOM 764 O O . ALA A 1 99 ? 4.512 3.574 20.166 1.00 22.25 99 ALA A O 1
ATOM 766 N N . ILE A 1 100 ? 2.703 4.695 20.660 1.00 21.94 100 ILE A N 1
ATOM 767 C CA . ILE A 1 100 ? 3.064 5.852 19.901 1.00 22.22 100 ILE A CA 1
ATOM 768 C C . ILE A 1 100 ? 4.218 6.688 20.483 1.00 23.70 100 ILE A C 1
ATOM 769 O O . ILE A 1 100 ? 5.160 6.928 19.840 1.00 25.68 100 ILE A O 1
ATOM 774 N N . ASN A 1 101 ? 4.086 7.112 21.707 1.00 22.85 101 ASN A N 1
ATOM 775 C CA . ASN A 1 101 ? 5.148 7.773 22.402 1.00 25.51 101 ASN A CA 1
ATOM 776 C C . ASN A 1 101 ? 6.369 6.899 22.633 1.00 25.63 101 ASN A C 1
ATOM 777 O O . ASN A 1 101 ? 7.438 7.312 22.403 1.00 26.87 101 ASN A O 1
ATOM 782 N N . GLY A 1 102 ? 6.151 5.668 23.004 1.00 23.43 102 GLY A N 1
ATOM 783 C CA . GLY A 1 102 ? 7.234 4.759 23.188 1.00 24.38 102 GLY A CA 1
ATOM 784 C C . GLY A 1 102 ? 8.040 4.615 21.904 1.00 24.47 102 GLY A C 1
ATOM 785 O O . GLY A 1 102 ? 9.221 4.621 21.960 1.00 23.25 102 GLY A O 1
ATOM 786 N N . THR A 1 103 ? 7.379 4.507 20.777 1.00 18.19 103 THR A N 1
ATOM 787 C CA . THR A 1 103 ? 8.054 4.446 19.517 1.00 22.13 103 THR A CA 1
ATOM 788 C C . THR A 1 103 ? 8.821 5.748 19.135 1.00 24.79 103 THR A C 1
ATOM 789 O O . THR A 1 103 ? 9.924 5.698 18.796 1.00 21.54 103 THR A O 1
ATOM 793 N N . LYS A 1 104 ? 8.186 6.883 19.303 1.00 20.99 104 LYS A N 1
ATOM 794 C CA . LYS A 1 104 ? 8.763 8.169 19.069 1.00 25.64 104 LYS A CA 1
ATOM 795 C C . LYS A 1 104 ? 10.013 8.388 19.952 1.00 24.15 104 LYS A C 1
ATOM 796 O O . LYS A 1 104 ? 11.006 8.827 19.501 1.00 24.26 104 LYS A O 1
ATOM 802 N N . TYR A 1 105 ? 9.921 8.049 21.205 1.00 23.11 105 TYR A N 1
ATOM 803 C CA . TYR A 1 105 ? 11.023 8.147 22.147 1.00 25.86 105 TYR A CA 1
ATOM 804 C C . TYR A 1 105 ? 12.216 7.174 21.899 1.00 27.02 105 TYR A C 1
ATOM 805 O O . TYR A 1 105 ? 13.330 7.524 22.131 1.00 25.93 105 TYR A O 1
ATOM 814 N N . VAL A 1 106 ? 11.938 5.971 21.439 1.00 24.06 106 VAL A N 1
ATOM 815 C CA . VAL A 1 106 ? 12.999 5.050 21.109 1.00 23.72 106 VAL A CA 1
ATOM 816 C C . VAL A 1 106 ? 13.840 5.637 19.967 1.00 24.52 106 VAL A C 1
ATOM 817 O O . VAL A 1 106 ? 15.000 5.672 20.045 1.00 20.72 106 VAL A O 1
ATOM 821 N N . LEU A 1 107 ? 13.170 6.076 18.931 1.00 23.07 107 L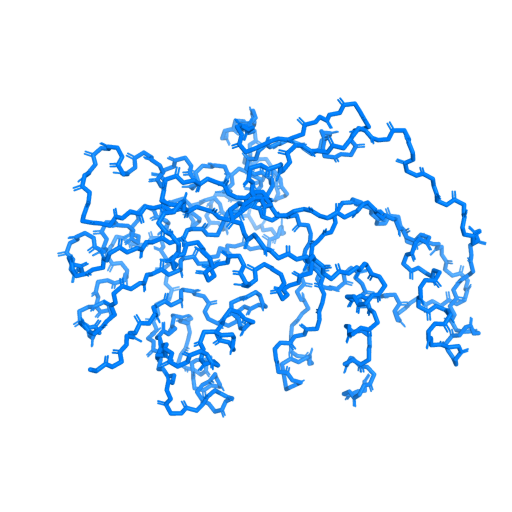EU A N 1
ATOM 822 C CA . LEU A 1 107 ? 13.840 6.587 17.800 1.00 21.84 107 LEU A CA 1
ATOM 823 C C . 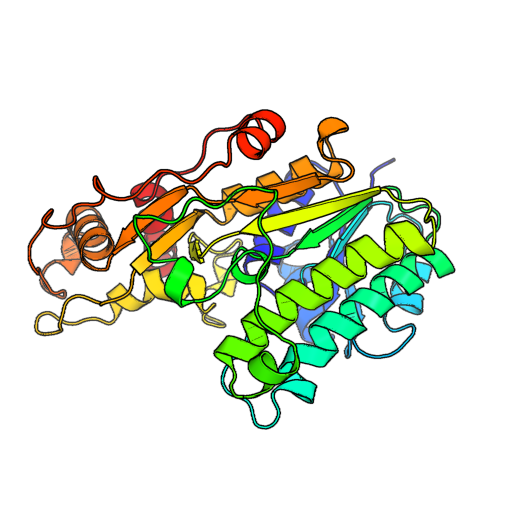LEU A 1 107 ? 14.676 7.819 18.155 1.00 23.60 107 LEU A C 1
ATOM 824 O O . LEU A 1 107 ? 15.749 7.937 17.720 1.00 23.22 107 LEU A O 1
ATOM 829 N N . GLN A 1 108 ? 14.134 8.689 18.958 1.00 23.40 108 GLN A N 1
ATOM 830 C CA . GLN A 1 108 ? 14.837 9.832 19.385 1.00 26.14 108 GLN A CA 1
ATOM 831 C C . GLN A 1 108 ? 16.073 9.446 20.226 1.00 22.93 108 GLN A C 1
ATOM 832 O O . GLN A 1 108 ? 17.086 10.015 20.083 1.00 24.67 108 GLN A O 1
ATOM 838 N N . SER A 1 109 ? 15.927 8.458 21.070 1.00 24.13 109 SER A N 1
ATOM 839 C CA . SER A 1 109 ? 17.032 7.970 21.890 1.00 26.40 109 SER A CA 1
ATOM 840 C C . SER A 1 109 ? 18.151 7.434 21.009 1.00 24.12 109 SER A C 1
ATOM 841 O O . SER A 1 109 ? 19.260 7.729 21.242 1.00 26.54 109 SER A O 1
ATOM 844 N N . ILE A 1 110 ? 17.818 6.699 19.977 1.00 22.46 110 ILE A N 1
ATOM 845 C CA . ILE A 1 110 ? 18.795 6.140 19.068 1.00 22.93 110 ILE A CA 1
ATOM 846 C C . ILE A 1 110 ? 19.572 7.265 18.388 1.00 25.65 110 ILE A C 1
ATOM 847 O O . ILE A 1 110 ? 20.744 7.238 18.356 1.00 20.77 110 ILE A O 1
ATOM 852 N N . LYS A 1 111 ? 18.875 8.267 17.908 1.00 23.86 111 LYS A N 1
ATOM 853 C CA . LYS A 1 111 ? 19.526 9.392 17.313 1.00 23.04 111 LYS A CA 1
ATOM 854 C C . LYS A 1 111 ? 20.384 10.170 18.296 1.00 26.08 111 LYS A C 1
ATOM 855 O O . LYS A 1 111 ? 21.418 10.586 17.955 1.00 29.97 111 LYS A O 1
ATOM 861 N N . ASP A 1 112 ? 19.898 10.372 19.499 1.00 28.58 112 ASP A N 1
ATOM 862 C CA . ASP A 1 112 ? 20.637 11.081 20.494 1.00 28.61 112 ASP A CA 1
ATOM 863 C C . ASP A 1 112 ? 21.934 10.365 20.964 1.00 25.20 112 ASP A C 1
ATOM 864 O O . ASP A 1 112 ? 22.924 10.966 21.096 1.00 25.60 112 ASP A O 1
ATOM 869 N N . VAL A 1 113 ? 21.849 9.095 21.275 1.00 25.11 113 VAL A N 1
ATOM 870 C CA . VAL A 1 113 ? 22.909 8.380 21.924 1.00 25.27 113 VAL A CA 1
ATOM 871 C C . VAL A 1 113 ? 23.461 7.141 21.223 1.00 27.98 113 VAL A C 1
ATOM 872 O O . VAL A 1 113 ? 24.295 6.497 21.738 1.00 28.22 113 VAL A O 1
ATOM 876 N N . ALA A 1 114 ? 22.921 6.812 20.086 1.00 27.78 114 ALA A N 1
ATOM 877 C CA . ALA A 1 114 ? 23.360 5.668 19.378 1.00 23.56 114 ALA A CA 1
ATOM 878 C C . ALA A 1 114 ? 23.519 5.919 17.907 1.00 21.18 114 ALA A C 1
ATOM 879 O O . ALA A 1 114 ? 22.905 5.331 17.109 1.00 21.43 114 ALA A O 1
ATOM 881 N N . PRO A 1 115 ? 24.412 6.810 17.545 1.00 22.39 115 PRO A N 1
ATOM 882 C CA . PRO A 1 115 ? 24.668 7.159 16.149 1.00 21.20 115 PRO A CA 1
ATOM 883 C C . PRO A 1 115 ? 25.236 6.040 15.301 1.00 23.80 115 PRO A C 1
ATOM 884 O O . PRO A 1 115 ? 25.164 6.086 14.129 1.00 24.35 115 PRO A O 1
ATOM 888 N N . GLN A 1 116 ? 25.824 5.073 15.947 1.00 21.25 116 GLN A N 1
ATOM 889 C CA . GLN A 1 116 ? 26.345 3.904 15.322 1.00 20.89 116 GLN A CA 1
ATOM 890 C C . GLN A 1 116 ? 25.278 2.980 14.744 1.00 25.35 116 GLN A C 1
ATOM 891 O O . GLN A 1 116 ? 25.589 2.171 13.964 1.00 26.86 116 GLN A O 1
ATOM 897 N N . ILE A 1 117 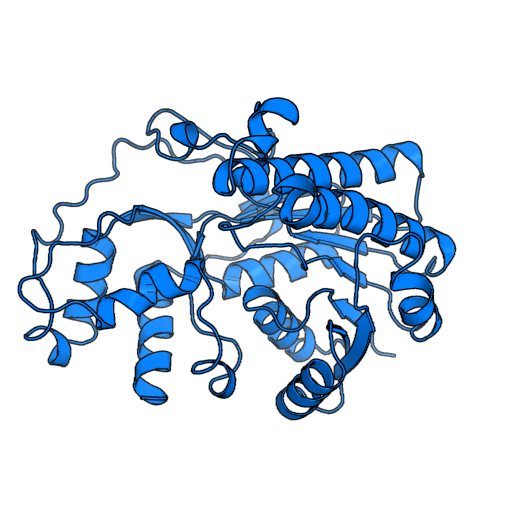? 24.042 3.120 15.163 1.00 23.97 117 ILE A N 1
ATOM 898 C CA . ILE A 1 117 ? 23.008 2.233 14.680 1.00 22.79 117 ILE A CA 1
ATOM 899 C C . ILE A 1 117 ? 22.636 2.590 13.253 1.00 19.87 117 ILE A C 1
ATOM 900 O O . ILE A 1 117 ? 22.218 3.633 12.973 1.00 19.89 117 ILE A O 1
ATOM 905 N N . THR A 1 118 ? 22.978 1.682 12.377 1.00 20.02 118 THR A N 1
ATOM 906 C CA . THR A 1 118 ? 22.658 1.617 10.977 1.00 21.47 118 THR A CA 1
ATOM 907 C C . THR A 1 118 ? 21.212 1.227 10.523 1.00 22.43 118 THR A C 1
ATOM 908 O O . THR A 1 118 ? 20.767 1.606 9.505 1.00 18.93 118 THR A O 1
ATOM 912 N N . ARG A 1 119 ? 20.609 0.330 11.264 1.00 17.78 119 ARG A N 1
ATOM 913 C CA . ARG A 1 119 ? 19.315 -0.205 10.921 1.00 24.35 119 ARG A CA 1
ATOM 914 C C . ARG A 1 119 ? 18.368 -0.275 12.111 1.00 20.74 119 ARG A C 1
ATOM 915 O O . ARG A 1 119 ? 18.752 -0.633 13.161 1.00 19.54 119 ARG A O 1
ATOM 923 N N . VAL A 1 120 ? 17.141 0.117 11.874 1.00 17.11 120 VAL A N 1
ATOM 924 C CA . VAL A 1 120 ? 16.057 -0.023 12.780 1.00 16.48 120 VAL A CA 1
ATOM 925 C C . VAL A 1 120 ? 14.868 -0.717 12.091 1.00 20.92 120 VAL A C 1
ATOM 926 O O . VAL A 1 120 ? 14.521 -0.391 10.979 1.00 19.26 120 VAL A O 1
ATOM 930 N N . VAL A 1 121 ? 14.293 -1.671 12.790 1.00 16.67 121 VAL A N 1
ATOM 931 C CA . VAL A 1 121 ? 13.121 -2.362 12.331 1.00 20.34 121 VAL A CA 1
ATOM 932 C C . VAL A 1 121 ? 12.019 -2.167 13.342 1.00 20.21 121 VAL A C 1
ATOM 933 O O . VAL A 1 121 ? 12.179 -2.453 14.491 1.00 22.89 121 VAL A O 1
ATOM 937 N N . TYR A 1 122 ? 10.895 -1.684 12.882 1.00 19.87 122 TYR A N 1
ATOM 938 C CA . TYR A 1 122 ? 9.760 -1.560 13.726 1.00 18.33 122 TYR A CA 1
ATOM 939 C C . TYR A 1 122 ? 8.763 -2.686 13.457 1.00 19.34 122 TYR A C 1
ATOM 940 O O . TYR A 1 122 ? 8.400 -2.912 12.361 1.00 18.79 122 TYR A O 1
ATOM 949 N N . THR A 1 123 ? 8.336 -3.358 14.499 1.00 19.47 123 THR A N 1
ATOM 950 C CA . THR A 1 123 ? 7.358 -4.405 14.375 1.00 19.27 123 THR A CA 1
ATOM 951 C C . THR A 1 123 ? 5.938 -3.765 14.373 1.00 18.11 123 THR A C 1
ATOM 952 O O . THR A 1 123 ? 5.430 -3.402 15.349 1.00 19.03 123 THR A O 1
ATOM 956 N N . SER A 1 124 ? 5.368 -3.666 13.205 1.00 17.15 124 SER A N 1
ATOM 957 C CA . SER A 1 124 ? 4.048 -3.131 13.046 1.00 22.26 124 SER A CA 1
ATOM 958 C C . SER A 1 124 ? 3.050 -4.284 13.012 1.00 23.07 124 SER A C 1
ATOM 959 O O . SER A 1 124 ? 3.219 -5.224 13.706 1.00 20.87 124 SER A O 1
ATOM 962 N N . SER A 1 125 ? 1.992 -4.120 12.242 1.00 19.03 125 SER A N 1
ATOM 963 C CA . SER A 1 125 ? 0.956 -5.093 12.074 1.00 19.55 125 SER A CA 1
ATOM 964 C C . SER A 1 125 ? 0.064 -4.818 10.872 1.00 22.01 125 SER A C 1
ATOM 965 O O . SER A 1 125 ? -0.059 -3.725 10.447 1.00 20.29 125 SER A O 1
ATOM 968 N N . VAL A 1 126 ? -0.663 -5.824 10.450 1.00 19.59 126 VAL A N 1
ATOM 969 C CA . VAL A 1 126 ? -1.655 -5.654 9.424 1.00 20.70 126 VAL A CA 1
ATOM 970 C C . VAL A 1 126 ? -2.719 -4.642 9.849 1.00 20.85 126 VAL A C 1
ATOM 971 O O . VAL A 1 126 ? -3.257 -4.032 9.045 1.00 22.05 126 VAL A O 1
ATOM 975 N N . VAL A 1 127 ? -2.939 -4.495 11.137 1.00 16.88 127 VAL A N 1
ATOM 976 C CA . VAL A 1 127 ? -3.897 -3.574 11.690 1.00 20.32 127 VAL A CA 1
ATOM 977 C C . VAL A 1 127 ? -3.564 -2.120 11.402 1.00 25.82 127 VAL A C 1
ATOM 978 O O . VAL A 1 127 ? -4.424 -1.309 11.437 1.00 23.77 127 VAL A O 1
ATOM 982 N N . ALA A 1 128 ? -2.308 -1.849 11.127 1.00 19.02 128 ALA A N 1
ATOM 983 C CA . ALA A 1 128 ? -1.858 -0.566 10.635 1.00 24.87 128 ALA A CA 1
ATOM 984 C C . ALA A 1 128 ? -2.364 -0.234 9.228 1.00 23.81 128 ALA A C 1
ATOM 985 O O . ALA A 1 128 ? -2.415 0.862 8.871 1.00 25.61 128 ALA A O 1
ATOM 987 N N . MET A 1 129 ? -2.686 -1.251 8.476 1.00 22.06 129 MET A N 1
ATOM 988 C CA . MET A 1 129 ? -3.013 -1.162 7.098 1.00 21.87 129 MET A CA 1
ATOM 989 C C . MET A 1 129 ? -4.490 -1.195 6.765 1.00 26.54 129 MET A C 1
ATOM 990 O O . MET A 1 129 ? -4.870 -1.043 5.664 1.00 25.27 129 MET A O 1
ATOM 995 N N . SER A 1 130 ? -5.284 -1.414 7.777 1.00 27.01 130 SER A N 1
ATOM 996 C CA . SER A 1 130 ? -6.648 -1.778 7.639 1.00 28.73 130 SER A CA 1
ATOM 997 C C . SER A 1 130 ? -7.530 -1.438 8.815 1.00 28.71 130 SER A C 1
ATOM 998 O O . SER A 1 130 ? -7.080 -0.994 9.799 1.00 23.39 130 SER A O 1
ATOM 1001 N N . VAL A 1 131 ? -8.803 -1.756 8.656 1.00 27.79 131 VAL A N 1
ATOM 1002 C CA . VAL A 1 131 ? -9.803 -1.677 9.685 1.00 28.72 131 VAL A CA 1
ATOM 1003 C C . VAL A 1 131 ? -10.490 -3.008 9.812 1.00 29.97 131 VAL A C 1
ATOM 1004 O O . VAL A 1 131 ? -10.468 -3.790 8.916 1.00 31.01 131 VAL A O 1
ATOM 1008 N N . PRO A 1 132 ? -11.140 -3.263 10.915 1.00 30.35 132 PRO A N 1
ATOM 1009 C CA . PRO A 1 132 ? -11.503 -4.625 11.223 1.00 32.33 132 PRO A CA 1
ATOM 1010 C C . PRO A 1 132 ? -12.390 -5.260 10.178 1.00 35.64 132 PRO A C 1
ATOM 1011 O O . PRO A 1 132 ? -12.054 -6.296 9.696 1.00 34.61 132 PRO A O 1
ATOM 1015 N N . GLU A 1 133 ? -13.418 -4.571 9.740 1.00 35.35 133 GLU A N 1
ATOM 1016 C CA . GLU A 1 133 ? -14.308 -5.116 8.747 1.00 35.06 133 GLU A CA 1
ATOM 1017 C C . GLU A 1 133 ? -13.624 -5.474 7.415 1.00 39.78 133 GLU A C 1
ATOM 1018 O O . GLU A 1 133 ? -14.114 -6.280 6.699 1.00 42.72 133 GLU A O 1
ATOM 1024 N N . GLU A 1 134 ? -12.544 -4.812 7.072 1.00 30.00 134 GLU A N 1
ATOM 1025 C CA . GLU A 1 134 ? -11.764 -5.086 5.898 1.00 30.00 134 GLU A CA 1
ATOM 1026 C C . GLU A 1 134 ? -10.999 -6.363 5.884 1.00 30.00 134 GLU A C 1
ATOM 1027 O O . GLU A 1 134 ? -10.857 -6.952 4.858 1.00 30.00 134 GLU A O 1
ATOM 1033 N N . LEU A 1 135 ? -10.474 -6.761 7.021 1.00 31.09 135 LEU A N 1
ATOM 1034 C CA . LEU A 1 135 ? -9.597 -7.891 7.096 1.00 32.70 135 LEU A CA 1
ATOM 1035 C C . LEU A 1 135 ? -10.247 -9.186 6.673 1.00 35.12 135 LEU A C 1
ATOM 1036 O O . LEU A 1 135 ? -9.600 -10.077 6.230 1.00 37.69 135 LEU A O 1
ATOM 1041 N N . GLY A 1 136 ? -11.533 -9.276 6.895 1.00 33.68 136 GLY A N 1
ATOM 1042 C CA . GLY A 1 136 ? -12.300 -10.442 6.584 1.00 30.08 136 GLY A CA 1
ATOM 1043 C C . GLY A 1 136 ? -13.040 -10.367 5.287 1.00 29.16 136 GLY A C 1
ATOM 1044 O O . GLY A 1 136 ? -13.844 -11.178 5.029 1.00 32.20 136 GLY A O 1
ATOM 1045 N N . SER A 1 137 ? -12.750 -9.380 4.490 1.00 30.40 137 SER A N 1
ATOM 1046 C CA . SER A 1 137 ? -13.486 -9.201 3.281 1.00 32.88 137 SER A CA 1
ATOM 1047 C C . SER A 1 137 ? -12.844 -9.876 2.084 1.00 29.01 137 SER A C 1
ATOM 1048 O O . SER A 1 137 ? -11.748 -9.637 1.781 1.00 25.59 137 SER A O 1
ATOM 1051 N N . PRO A 1 138 ? -13.584 -10.710 1.393 1.00 25.49 138 PRO A N 1
ATOM 1052 C CA . PRO A 1 138 ? -13.091 -11.367 0.183 1.00 27.87 138 PRO A CA 1
ATOM 1053 C C . PRO A 1 138 ? -12.807 -10.387 -0.916 1.00 25.57 138 PRO A C 1
ATOM 1054 O O . PRO A 1 138 ? -12.135 -10.707 -1.815 1.00 26.57 138 PRO A O 1
ATOM 1058 N N . ASP A 1 139 ? -13.381 -9.218 -0.839 1.00 28.33 139 ASP A N 1
ATOM 1059 C CA . ASP A 1 139 ? -13.142 -8.212 -1.821 1.00 25.06 139 ASP A CA 1
ATOM 1060 C C . ASP A 1 139 ? -11.968 -7.257 -1.558 1.00 27.72 139 ASP A C 1
ATOM 1061 O O . ASP A 1 139 ? -11.614 -6.506 -2.374 1.00 24.07 139 ASP A O 1
ATOM 1066 N N . VAL A 1 140 ? -11.386 -7.321 -0.397 1.00 27.60 140 VAL A N 1
ATOM 1067 C CA . VAL A 1 140 ? -10.264 -6.474 -0.054 1.00 29.86 140 VAL A CA 1
ATOM 1068 C C . VAL A 1 140 ? -8.925 -7.099 -0.418 1.00 27.46 140 VAL A C 1
ATOM 1069 O O . VAL A 1 140 ? -8.652 -8.188 -0.099 1.00 27.11 140 VAL A O 1
ATOM 1073 N N . VAL A 1 141 ? -8.121 -6.339 -1.104 1.00 25.40 141 VAL A N 1
ATOM 1074 C CA . VAL A 1 141 ? -6.775 -6.681 -1.359 1.00 27.45 141 VAL A CA 1
ATOM 1075 C C . VAL A 1 141 ? -5.813 -5.721 -0.639 1.00 30.75 141 VAL A C 1
ATOM 1076 O O . VAL A 1 141 ? -5.674 -4.609 -1.010 1.00 25.68 141 VAL A O 1
ATOM 1080 N N . LEU A 1 142 ? -5.176 -6.197 0.398 1.00 25.45 142 LEU A N 1
ATOM 1081 C CA . LEU A 1 142 ? -4.104 -5.457 1.005 1.00 25.76 142 LEU A CA 1
ATOM 1082 C C . LEU A 1 142 ? -2.777 -5.589 0.285 1.00 27.86 142 LEU A C 1
ATOM 1083 O O . LEU A 1 142 ? -2.484 -6.597 -0.303 1.00 22.64 142 LEU A O 1
ATOM 1088 N N . SER A 1 143 ? -1.986 -4.528 0.415 1.00 25.81 143 SER A N 1
ATOM 1089 C CA . SER A 1 143 ? -0.616 -4.422 -0.057 1.00 26.33 143 SER A CA 1
ATOM 1090 C C . SER A 1 143 ? 0.279 -3.663 0.906 1.00 24.10 143 SER A C 1
ATOM 1091 O O . SER A 1 143 ? -0.169 -3.161 1.860 1.00 23.66 143 SER A O 1
ATOM 1094 N N . GLU A 1 144 ? 1.557 -3.591 0.569 1.00 24.34 144 GLU A N 1
ATOM 1095 C CA . GLU A 1 144 ? 2.507 -2.838 1.319 1.00 23.10 144 GLU A CA 1
ATOM 1096 C C . GLU A 1 144 ? 2.183 -1.336 1.333 1.00 24.01 144 GLU A C 1
ATOM 1097 O O . GLU A 1 144 ? 2.677 -0.647 2.115 1.00 25.70 144 GLU A O 1
ATOM 1103 N N . ALA A 1 145 ? 1.408 -0.867 0.381 1.00 24.23 145 ALA A N 1
ATOM 1104 C CA . ALA A 1 145 ? 0.913 0.487 0.315 1.00 23.65 145 ALA A CA 1
ATOM 1105 C C . ALA A 1 145 ? -0.292 0.863 1.211 1.00 21.92 145 ALA A C 1
ATOM 1106 O O . ALA A 1 145 ? -0.626 1.990 1.311 1.00 24.44 145 ALA A O 1
ATOM 1108 N N . SER A 1 146 ? -0.955 -0.115 1.773 1.00 19.94 146 SER A N 1
ATOM 1109 C CA . SER A 1 146 ? -2.188 0.057 2.479 1.00 21.63 146 SER A CA 1
ATOM 1110 C C . SER A 1 146 ? -2.010 0.711 3.841 1.00 25.27 146 SER A C 1
ATOM 1111 O O . SER A 1 146 ? -1.171 0.348 4.571 1.00 22.39 146 SER A O 1
ATOM 1114 N N . TRP A 1 147 ? -2.848 1.679 4.124 1.00 19.12 147 TRP A N 1
ATOM 1115 C CA . TRP A 1 147 ? -2.904 2.350 5.401 1.00 24.72 147 TRP A CA 1
ATOM 1116 C C . TRP A 1 147 ? -4.327 2.373 5.970 1.00 24.24 147 TRP A C 1
ATOM 1117 O O . TRP A 1 147 ? -5.252 2.588 5.270 1.00 23.44 147 TRP A O 1
ATOM 1128 N N . SER A 1 148 ? -4.445 2.118 7.245 1.00 21.39 148 SER A N 1
ATOM 1129 C CA . SER A 1 148 ? -5.707 2.171 7.896 1.00 24.10 148 SER A CA 1
ATOM 1130 C C . SER A 1 148 ? -6.326 3.560 7.900 1.00 24.39 148 SER A C 1
ATOM 1131 O O . SER A 1 148 ? -5.683 4.513 8.105 1.00 26.08 148 SER A O 1
ATOM 1134 N N . SER A 1 149 ? -7.613 3.597 7.698 1.00 22.01 149 SER A N 1
ATOM 1135 C CA . SER A 1 149 ? -8.375 4.797 7.783 1.00 29.39 149 SER A CA 1
ATOM 1136 C C . SER A 1 149 ? -8.890 5.175 9.161 1.00 29.35 149 SER A C 1
ATOM 1137 O O . SER A 1 149 ? -9.488 6.188 9.299 1.00 28.76 149 SER A O 1
ATOM 1140 N N . LEU A 1 150 ? -8.677 4.343 10.156 1.00 26.77 150 LEU A N 1
ATOM 1141 C CA . LEU A 1 150 ? -9.160 4.641 11.475 1.00 26.65 150 LEU A CA 1
ATOM 1142 C C . LEU A 1 150 ? -8.540 5.884 12.052 1.00 28.02 150 LEU A C 1
ATOM 1143 O O . LEU A 1 150 ? -7.378 6.059 11.997 1.00 23.81 150 LEU A O 1
ATOM 1148 N N . SER A 1 151 ? -9.381 6.715 12.621 1.00 24.46 151 SER A N 1
ATOM 1149 C CA . SER A 1 151 ? -8.983 7.920 13.312 1.00 23.90 151 SER A CA 1
ATOM 1150 C C . SER A 1 151 ? -8.539 7.690 14.734 1.00 22.96 151 SER A C 1
ATOM 1151 O O . SER A 1 151 ? -8.958 6.780 15.342 1.00 23.58 151 SER A O 1
ATOM 1154 N N . TYR A 1 152 ? -7.732 8.573 15.250 1.00 21.90 152 TYR A N 1
ATOM 1155 C CA . TYR A 1 152 ? -7.304 8.493 16.614 1.00 24.17 152 TYR A CA 1
ATOM 1156 C C . TYR A 1 152 ? -8.506 8.593 17.566 1.00 24.53 152 TYR A C 1
ATOM 1157 O O . TYR A 1 152 ? -8.602 7.879 18.499 1.00 22.74 152 TYR A O 1
ATOM 1166 N N . GLU A 1 153 ? -9.426 9.472 17.267 1.00 23.00 153 GLU A N 1
ATOM 1167 C CA . GLU A 1 153 ? -10.611 9.615 18.076 1.00 24.79 153 GLU A CA 1
ATOM 1168 C C . GLU A 1 153 ? -11.467 8.319 18.106 1.00 26.01 153 GLU A C 1
ATOM 1169 O O . GLU A 1 153 ? -11.885 7.895 19.137 1.00 26.74 153 GLU A O 1
ATOM 1175 N N . GLN A 1 154 ? -11.652 7.700 16.961 1.00 23.38 154 GLN A N 1
ATOM 1176 C CA . GLN A 1 154 ? -12.328 6.430 16.875 1.00 27.77 154 GLN A CA 1
ATOM 1177 C C . GLN A 1 154 ? -11.558 5.341 17.626 1.00 25.00 154 GLN A C 1
ATOM 1178 O O . GLN A 1 154 ? -12.118 4.500 18.244 1.00 24.74 154 GLN A O 1
ATOM 1184 N N . SER A 1 155 ? -10.254 5.388 17.525 1.00 24.28 155 SER A N 1
ATOM 1185 C CA . SER A 1 155 ? -9.412 4.366 18.087 1.00 21.87 155 SER A CA 1
ATOM 1186 C C . SER A 1 155 ? -9.526 4.278 19.595 1.00 24.21 155 SER A C 1
ATOM 1187 O O . SER A 1 155 ? -9.411 3.250 20.121 1.00 24.93 155 SER A O 1
ATOM 1190 N N . LYS A 1 156 ? -9.823 5.380 20.244 1.00 19.97 156 LYS A N 1
ATOM 1191 C CA . LYS A 1 156 ? -9.972 5.477 21.680 1.00 28.35 156 LYS A CA 1
ATOM 1192 C C . LYS A 1 156 ? -11.115 4.666 22.326 1.00 27.26 156 LYS A C 1
ATOM 1193 O O . LYS A 1 156 ? -11.066 4.325 23.443 1.00 24.84 156 LYS A O 1
ATOM 1199 N N . THR A 1 157 ? -12.146 4.412 21.580 1.00 27.77 157 THR A N 1
ATOM 1200 C CA . THR A 1 157 ? -13.407 3.977 22.132 1.00 29.89 157 THR A CA 1
ATOM 1201 C C . THR A 1 157 ? -13.403 2.653 22.869 1.00 30.88 157 THR A C 1
ATOM 1202 O O . THR A 1 157 ? -14.100 2.482 23.811 1.00 30.27 157 THR A O 1
ATOM 1206 N N . HIS A 1 158 ? -12.608 1.726 22.390 1.00 27.28 158 HIS A N 1
ATOM 1207 C CA . HIS A 1 158 ? -12.402 0.488 23.053 1.00 28.92 158 HIS A CA 1
ATOM 1208 C C . HIS A 1 158 ? -11.133 -0.228 22.645 1.00 28.46 158 HIS A C 1
ATOM 1209 O O . HIS A 1 158 ? -10.536 0.091 21.672 1.00 25.86 158 HIS A O 1
ATOM 1216 N N . GLY A 1 159 ? -10.809 -1.244 23.405 1.00 29.48 159 GLY A N 1
ATOM 1217 C CA . GLY A 1 159 ? -9.503 -1.832 23.424 1.00 28.97 159 GLY A CA 1
ATOM 1218 C C . GLY A 1 159 ? -9.031 -2.374 22.107 1.00 28.38 159 GLY A C 1
ATOM 1219 O O . GLY A 1 159 ? -7.947 -2.099 21.744 1.00 26.42 159 GLY A O 1
ATOM 1220 N N . VAL A 1 160 ? -9.864 -3.074 21.385 1.00 24.29 160 VAL A N 1
ATOM 1221 C CA . VAL A 1 160 ? -9.475 -3.567 20.096 1.00 24.45 160 VAL A CA 1
ATOM 1222 C C . VAL A 1 160 ? -9.163 -2.472 19.101 1.00 22.29 160 VAL A C 1
ATOM 1223 O O . VAL A 1 160 ? -8.172 -2.519 18.494 1.00 22.96 160 VAL A O 1
ATOM 1227 N N . LEU A 1 161 ? -10.031 -1.485 18.994 1.00 24.35 161 LEU A N 1
ATOM 1228 C CA . LEU A 1 161 ? -9.810 -0.336 18.163 1.00 22.25 161 LEU A CA 1
ATOM 1229 C C . LEU A 1 161 ? -8.602 0.447 18.596 1.00 20.72 161 LEU A C 1
ATOM 1230 O O . LEU A 1 161 ? -7.917 0.922 17.799 1.00 24.19 161 LEU A O 1
ATOM 1235 N N . ALA A 1 162 ? -8.354 0.522 19.875 1.00 21.75 162 ALA A N 1
ATOM 1236 C CA . ALA A 1 162 ? -7.189 1.138 20.385 1.00 22.02 162 ALA A CA 1
ATOM 1237 C C . ALA A 1 162 ? -5.913 0.446 19.910 1.00 21.23 162 ALA A C 1
ATOM 1238 O O . ALA A 1 162 ? -5.028 1.088 19.545 1.00 20.97 162 ALA A O 1
ATOM 1240 N N . TYR A 1 163 ? -5.883 -0.871 19.886 1.00 23.71 163 TYR A N 1
ATOM 1241 C CA . TYR A 1 163 ? -4.732 -1.605 19.370 1.00 20.56 163 TYR A CA 1
ATOM 1242 C C . TYR A 1 163 ? -4.515 -1.306 17.916 1.00 20.32 163 TYR A C 1
ATOM 1243 O O . TYR A 1 163 ? -3.456 -1.020 17.549 1.00 21.27 163 TYR A O 1
ATOM 1252 N N . PHE A 1 164 ? -5.565 -1.276 17.135 1.00 18.72 164 PHE A N 1
ATOM 1253 C CA . PHE A 1 164 ? -5.477 -0.963 15.737 1.00 20.70 164 PHE A CA 1
ATOM 1254 C C . PHE A 1 164 ? -4.878 0.418 15.545 1.00 21.26 164 PHE A C 1
ATOM 1255 O O . PHE A 1 164 ? -4.000 0.584 14.791 1.00 23.49 164 PHE A O 1
ATOM 1263 N N . GLY A 1 165 ? -5.359 1.383 16.284 1.00 20.67 165 GLY A N 1
ATOM 1264 C CA . GLY A 1 165 ? -4.834 2.700 16.271 1.00 22.32 165 GLY A CA 1
ATOM 1265 C C . GLY A 1 165 ? -3.410 2.789 16.745 1.00 21.35 165 GLY A C 1
ATOM 1266 O O . GLY A 1 165 ? -2.661 3.435 16.133 1.00 22.66 165 GLY A O 1
ATOM 1267 N N . SER A 1 166 ? -3.070 2.054 17.777 1.00 19.65 166 SER A N 1
ATOM 1268 C CA . SER A 1 166 ? -1.753 2.091 18.341 1.00 24.76 166 SER A CA 1
ATOM 1269 C C . SER A 1 166 ? -0.724 1.718 17.290 1.00 23.91 166 SER A C 1
ATOM 1270 O O . SER A 1 166 ? 0.263 2.326 17.216 1.00 24.16 166 SER A O 1
ATOM 1273 N N . LYS A 1 167 ? -1.004 0.709 16.512 1.00 20.35 167 LYS A N 1
ATOM 1274 C CA . LYS A 1 167 ? -0.118 0.303 15.470 1.00 20.58 167 LYS A CA 1
ATOM 1275 C C . LYS A 1 167 ? -0.000 1.272 14.288 1.00 20.14 167 LYS A C 1
ATOM 1276 O O . LYS A 1 167 ? 1.050 1.602 13.896 1.00 20.79 167 LYS A O 1
ATOM 1282 N N . GLN A 1 168 ? -1.119 1.751 13.796 1.00 21.42 168 GLN A N 1
ATOM 1283 C CA . GLN A 1 168 ? -1.125 2.659 12.712 1.00 19.80 168 GLN A CA 1
ATOM 1284 C C . GLN A 1 168 ? -0.374 3.937 13.046 1.00 19.97 168 GLN A C 1
ATOM 1285 O O . GLN A 1 168 ? 0.411 4.328 12.305 1.00 20.59 168 GLN A O 1
ATOM 1291 N N . PHE A 1 169 ? -0.670 4.540 14.173 1.00 19.66 169 PHE A N 1
ATOM 1292 C CA . PHE A 1 169 ? -0.034 5.763 14.620 1.00 24.59 169 PHE A CA 1
ATOM 1293 C C . PHE A 1 169 ? 1.454 5.694 14.997 1.00 21.02 169 PHE A C 1
ATOM 1294 O O . PHE A 1 169 ? 2.192 6.520 14.640 1.00 19.63 169 PHE A O 1
ATOM 1302 N N . ALA A 1 170 ? 1.831 4.647 15.669 1.00 19.34 170 ALA A N 1
ATOM 1303 C CA . ALA A 1 170 ? 3.212 4.409 15.923 1.00 21.04 170 ALA A CA 1
ATOM 1304 C C . ALA A 1 170 ? 4.000 4.234 14.644 1.00 20.42 170 ALA A C 1
ATOM 1305 O O . ALA A 1 170 ? 4.953 4.866 14.504 1.00 19.08 170 ALA A O 1
ATOM 1307 N N . GLU A 1 171 ? 3.524 3.437 13.705 1.00 18.86 171 GLU A N 1
ATOM 1308 C CA . GLU A 1 171 ? 4.193 3.255 12.435 1.00 17.40 171 GLU A CA 1
ATOM 1309 C C . GLU A 1 171 ? 4.311 4.533 11.597 1.00 20.04 171 GLU A C 1
ATOM 1310 O O . GLU A 1 171 ? 5.340 4.817 11.103 1.00 23.24 171 GLU A O 1
ATOM 1316 N N . ARG A 1 172 ? 3.244 5.302 11.534 1.00 21.02 172 ARG A N 1
ATOM 1317 C CA . ARG A 1 172 ? 3.254 6.587 10.891 1.00 21.76 172 ARG A CA 1
ATOM 1318 C C . ARG A 1 172 ? 4.290 7.512 11.567 1.00 21.60 172 ARG A C 1
ATOM 1319 O O . ARG A 1 172 ? 5.009 8.154 10.930 1.00 21.38 172 ARG A O 1
ATOM 1327 N N . ALA A 1 173 ? 4.346 7.488 12.867 1.00 20.42 173 ALA A N 1
ATOM 1328 C CA . ALA A 1 173 ? 5.283 8.260 13.607 1.00 24.21 173 ALA A CA 1
ATOM 1329 C C . ALA A 1 173 ? 6.726 7.865 13.291 1.00 22.54 173 ALA A C 1
ATOM 1330 O O . ALA A 1 173 ? 7.533 8.684 13.128 1.00 22.07 173 ALA A O 1
ATOM 1332 N N . ALA A 1 174 ? 6.975 6.584 13.156 1.00 21.44 174 ALA A N 1
ATOM 1333 C CA . ALA A 1 174 ? 8.287 6.093 12.800 1.00 20.89 174 ALA A CA 1
ATOM 1334 C C . ALA A 1 174 ? 8.721 6.602 11.408 1.00 21.64 174 ALA A C 1
ATOM 1335 O O . ALA A 1 174 ? 9.750 7.154 11.279 1.00 16.84 174 ALA A O 1
ATOM 1337 N N . TRP A 1 175 ? 7.852 6.485 10.424 1.00 18.14 175 TRP A N 1
ATOM 1338 C CA . TRP A 1 175 ? 8.114 7.012 9.109 1.00 21.34 175 TRP A CA 1
ATOM 1339 C C . TRP A 1 175 ? 8.287 8.535 9.130 1.00 24.96 175 TRP A C 1
ATOM 1340 O O . TRP A 1 175 ? 9.156 9.055 8.493 1.00 24.08 175 TRP A O 1
ATOM 1351 N N . GLU A 1 176 ? 7.482 9.205 9.924 1.00 21.61 176 GLU A N 1
ATOM 1352 C CA . GLU A 1 176 ? 7.591 10.622 10.083 1.00 22.91 176 GLU A CA 1
ATOM 1353 C C . GLU A 1 176 ? 8.940 11.047 10.685 1.00 25.16 176 GLU A C 1
ATOM 1354 O O . GLU A 1 176 ? 9.514 11.969 10.248 1.00 24.91 176 GLU A O 1
ATOM 1360 N N . PHE A 1 177 ? 9.413 10.313 11.660 1.00 22.14 177 PHE A N 1
ATOM 1361 C CA . PHE A 1 177 ? 10.663 10.606 12.281 1.00 25.35 177 PHE A CA 1
ATOM 1362 C C . PHE A 1 177 ? 11.788 10.539 11.274 1.00 25.87 177 PHE A C 1
ATOM 1363 O O . PHE A 1 177 ? 12.601 11.384 11.242 1.00 26.25 177 PHE A O 1
ATOM 1371 N N . VAL A 1 178 ? 11.783 9.526 10.460 1.00 22.10 178 VAL A N 1
ATOM 1372 C CA . VAL A 1 178 ? 12.812 9.358 9.503 1.00 25.21 178 VAL A CA 1
ATOM 1373 C C . VAL A 1 178 ? 12.813 10.535 8.551 1.00 25.79 178 VAL A C 1
ATOM 1374 O O . VAL A 1 178 ? 13.832 11.025 8.246 1.00 27.35 178 VAL A O 1
ATOM 1378 N N . GLU A 1 179 ? 11.661 10.958 8.102 1.00 23.64 179 GLU A N 1
ATOM 1379 C CA . GLU A 1 179 ? 11.578 12.086 7.231 1.00 25.51 179 GLU A CA 1
ATOM 1380 C C . GLU A 1 179 ? 12.043 13.395 7.860 1.00 27.80 179 GLU A C 1
ATOM 1381 O O . GLU A 1 179 ? 12.730 14.133 7.270 1.00 27.60 179 GLU A O 1
ATOM 1387 N N . GLN A 1 180 ? 11.525 13.686 9.030 1.00 28.40 180 GLN A N 1
ATOM 1388 C CA . GLN A 1 180 ? 11.804 14.879 9.767 1.00 29.48 180 GLN A CA 1
ATOM 1389 C C . GLN A 1 180 ? 13.176 15.028 10.398 1.00 31.41 180 GLN A C 1
ATOM 1390 O O . GLN A 1 180 ? 13.692 16.106 10.428 1.00 29.90 180 GLN A O 1
ATOM 1396 N N . GLU A 1 181 ? 13.703 13.937 10.945 1.00 26.63 181 GLU A N 1
ATOM 1397 C CA . GLU A 1 181 ? 14.914 13.925 11.746 1.00 28.94 181 GLU A CA 1
ATOM 1398 C C . GLU A 1 181 ? 16.172 13.435 11.084 1.00 28.49 181 GLU A C 1
ATOM 1399 O O . GLU A 1 181 ? 17.214 13.602 11.618 1.00 30.12 181 GLU A O 1
ATOM 1405 N N . LYS A 1 182 ? 16.054 12.823 9.928 1.00 28.89 182 LYS A N 1
ATOM 1406 C CA . LYS A 1 182 ? 17.210 12.499 9.146 1.00 28.94 182 LYS A CA 1
ATOM 1407 C C . LYS A 1 182 ? 18.289 11.762 9.961 1.00 30.78 182 LYS A C 1
ATOM 1408 O O . LYS A 1 182 ? 19.378 12.232 10.150 1.00 28.95 182 LYS A O 1
ATOM 1414 N N . PRO A 1 183 ? 17.938 10.610 10.511 1.00 27.70 183 PRO A N 1
ATOM 1415 C CA . PRO A 1 183 ? 18.862 9.811 11.300 1.00 25.67 183 PRO A CA 1
ATOM 1416 C C . PRO A 1 183 ? 19.894 9.074 10.495 1.00 28.16 183 PRO A C 1
ATOM 1417 O O . PRO A 1 183 ? 19.785 8.946 9.344 1.00 24.93 183 PRO A O 1
ATOM 1421 N N . ASN A 1 184 ? 20.895 8.589 11.193 1.00 23.81 184 ASN A N 1
ATOM 1422 C CA . ASN A 1 184 ? 21.911 7.751 10.642 1.00 26.36 184 ASN A CA 1
ATOM 1423 C C . ASN A 1 184 ? 21.376 6.409 10.142 1.00 28.02 184 ASN A C 1
ATOM 1424 O O . ASN A 1 184 ? 21.945 5.848 9.324 1.00 27.36 184 ASN A O 1
ATOM 1429 N N . PHE A 1 185 ? 20.311 5.918 10.725 1.00 23.87 185 PHE A N 1
ATOM 1430 C CA . PHE A 1 185 ? 19.789 4.624 10.378 1.00 25.37 185 PHE A CA 1
ATOM 1431 C C . PHE A 1 185 ? 18.762 4.639 9.273 1.00 25.77 185 PHE A C 1
ATOM 1432 O O . PHE A 1 185 ? 18.104 5.580 9.093 1.00 26.97 185 PHE A O 1
ATOM 1440 N N . ALA A 1 186 ? 18.663 3.544 8.565 1.00 26.37 186 ALA A N 1
ATOM 1441 C CA . ALA A 1 186 ? 17.551 3.242 7.714 1.00 25.42 186 ALA A CA 1
ATOM 1442 C C . ALA A 1 186 ? 16.452 2.436 8.456 1.00 25.03 186 ALA A C 1
ATOM 1443 O O . ALA A 1 186 ? 16.722 1.585 9.254 1.00 24.64 186 ALA A O 1
ATOM 1445 N N . LEU A 1 187 ? 15.224 2.725 8.139 1.00 21.85 187 LEU A N 1
ATOM 1446 C CA . LEU A 1 187 ? 14.122 2.106 8.794 1.00 22.98 187 LEU A CA 1
ATOM 1447 C C . LEU A 1 187 ? 13.421 1.142 7.886 1.00 21.37 187 LEU A C 1
ATOM 1448 O O . LEU A 1 187 ? 13.304 1.359 6.729 1.00 20.55 187 LEU A O 1
ATOM 1453 N N . SER A 1 188 ? 12.944 0.094 8.474 1.00 20.14 188 SER A N 1
ATOM 1454 C CA . SER A 1 188 ? 12.054 -0.806 7.812 1.00 18.42 188 SER A CA 1
ATOM 1455 C C . SER A 1 188 ? 11.008 -1.351 8.779 1.00 19.34 188 SER A C 1
ATOM 1456 O O . SER A 1 188 ? 11.221 -1.331 9.930 1.00 18.37 188 SER A O 1
ATOM 1459 N N . THR A 1 189 ? 9.871 -1.798 8.272 1.00 20.87 189 THR A N 1
ATOM 1460 C CA . THR A 1 189 ? 8.828 -2.329 9.124 1.00 19.01 189 THR A CA 1
ATOM 1461 C C . THR A 1 189 ? 8.447 -3.716 8.716 1.00 19.05 189 THR A C 1
ATOM 1462 O O . THR A 1 189 ? 8.571 -4.074 7.600 1.00 21.79 189 THR A O 1
ATOM 1466 N N . VAL A 1 190 ? 7.959 -4.466 9.674 1.00 20.02 190 VAL A N 1
ATOM 1467 C CA . VAL A 1 190 ? 7.354 -5.750 9.443 1.00 17.66 190 VAL A CA 1
ATOM 1468 C C . VAL A 1 190 ? 5.887 -5.732 9.902 1.00 20.44 190 VAL A C 1
ATOM 1469 O O . VAL A 1 190 ? 5.598 -5.393 10.997 1.00 21.00 190 VAL A O 1
ATOM 1473 N N . ASN A 1 191 ? 4.994 -6.102 9.022 1.00 20.10 191 ASN A N 1
ATOM 1474 C CA . ASN A 1 191 ? 3.564 -5.968 9.221 1.00 19.14 191 ASN A CA 1
ATOM 1475 C C . ASN A 1 191 ? 2.850 -7.343 9.157 1.00 21.70 191 ASN A C 1
ATOM 1476 O O . ASN A 1 191 ? 2.383 -7.784 8.154 1.00 17.98 191 ASN A O 1
ATOM 1481 N N . PRO A 1 192 ? 2.862 -8.045 10.265 1.00 21.72 192 PRO A N 1
ATOM 1482 C CA . PRO A 1 192 ? 2.251 -9.368 10.326 1.00 21.89 192 PRO A CA 1
ATOM 1483 C C . PRO A 1 192 ? 0.749 -9.406 10.567 1.00 19.71 192 PRO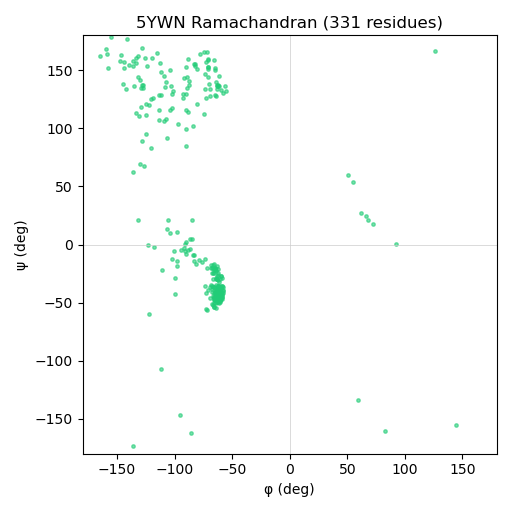 A C 1
ATOM 1484 O O . PRO A 1 192 ? 0.194 -8.559 11.163 1.00 17.99 192 PRO A O 1
ATOM 1488 N N . VAL A 1 193 ? 0.170 -10.503 10.123 1.00 23.08 193 VAL A N 1
ATOM 1489 C CA . VAL A 1 193 ? -1.150 -10.964 10.482 1.00 24.16 193 VAL A CA 1
ATOM 1490 C C . VAL A 1 193 ? -1.100 -11.798 11.775 1.00 21.43 193 VAL A C 1
ATOM 1491 O O . VAL A 1 193 ? -0.156 -11.714 12.490 1.00 21.08 193 VAL A O 1
ATOM 1495 N N . TYR A 1 194 ? -2.116 -12.589 12.050 1.00 19.36 194 TYR A N 1
ATOM 1496 C CA . TYR A 1 194 ? -2.092 -13.426 13.236 1.00 19.84 194 TYR A CA 1
ATOM 1497 C C . TYR A 1 194 ? -0.872 -14.362 13.218 1.00 20.52 194 TYR A C 1
ATOM 1498 O O . TYR A 1 194 ? -0.607 -15.019 12.264 1.00 19.75 194 TYR A O 1
ATOM 1507 N N . ILE A 1 195 ? -0.163 -14.381 14.310 1.00 19.69 195 ILE A N 1
ATOM 1508 C CA . ILE A 1 195 ? 1.035 -15.160 14.410 1.00 20.75 195 ILE A CA 1
ATOM 1509 C C . ILE A 1 195 ? 0.844 -16.470 15.200 1.00 22.41 195 ILE A C 1
ATOM 1510 O O . ILE A 1 195 ? 0.565 -16.458 16.354 1.00 22.42 195 ILE A O 1
ATOM 1515 N N . PHE A 1 196 ? 1.047 -17.572 14.513 1.00 20.76 196 PHE A N 1
ATOM 1516 C CA . PHE A 1 196 ? 0.974 -18.899 15.075 1.00 22.32 196 PHE A CA 1
ATOM 1517 C C . PHE A 1 196 ? 2.354 -19.593 15.033 1.00 23.21 196 PHE A C 1
ATOM 1518 O O . PHE A 1 196 ? 3.202 -19.224 14.314 1.00 20.55 196 PHE A O 1
ATOM 1526 N N . GLY A 1 197 ? 2.472 -20.657 15.790 1.00 19.14 197 GLY A N 1
ATOM 1527 C CA . GLY A 1 197 ? 3.670 -21.419 15.871 1.00 21.16 197 GLY A CA 1
ATOM 1528 C C . GLY A 1 197 ? 4.256 -21.656 17.251 1.00 20.92 197 GLY A C 1
ATOM 1529 O O . GLY A 1 197 ? 3.870 -21.065 18.197 1.00 21.14 197 GLY A O 1
ATOM 1530 N N . PRO A 1 198 ? 5.196 -22.578 17.353 1.00 19.73 198 PRO A N 1
ATOM 1531 C CA . PRO A 1 198 ? 5.775 -22.926 18.646 1.00 22.43 198 PRO A CA 1
ATOM 1532 C C . PRO A 1 198 ? 6.549 -21.803 19.288 1.00 25.48 198 PRO A C 1
ATOM 1533 O O . PRO A 1 198 ? 7.004 -20.977 18.591 1.00 24.59 198 PRO A O 1
ATOM 1537 N N . GLN A 1 199 ? 6.616 -21.778 20.607 1.00 25.24 199 GLN A N 1
ATOM 1538 C CA . GLN A 1 199 ? 7.431 -20.843 21.354 1.00 26.16 199 GLN A CA 1
ATOM 1539 C C . GLN A 1 199 ? 8.900 -21.169 21.204 1.00 29.55 199 GLN A C 1
ATOM 1540 O O . GLN A 1 199 ? 9.229 -22.287 21.036 1.00 25.47 199 GLN A O 1
ATOM 1546 N N . ALA A 1 200 ? 9.767 -20.181 21.328 1.00 25.96 200 ALA A N 1
ATOM 1547 C CA . ALA A 1 200 ? 11.185 -20.398 21.175 1.00 28.24 200 ALA A CA 1
ATOM 1548 C C . ALA A 1 200 ? 11.777 -21.417 22.184 1.00 30.44 200 ALA A C 1
ATOM 1549 O O . ALA A 1 200 ? 12.603 -22.190 21.850 1.00 25.14 200 ALA A O 1
ATOM 1551 N N . LYS A 1 201 ? 11.280 -21.392 23.404 1.00 29.90 201 LYS A N 1
ATOM 1552 C CA . LYS A 1 201 ? 11.715 -22.277 24.445 1.00 31.03 201 LYS A CA 1
ATOM 1553 C C . LYS A 1 201 ? 10.552 -23.012 25.091 1.00 32.23 201 LYS A C 1
ATOM 1554 O O . LYS A 1 201 ? 9.566 -22.413 25.442 1.00 30.45 201 LYS A O 1
ATOM 1560 N N . ASP A 1 202 ? 10.756 -24.287 25.322 1.00 28.85 202 ASP A N 1
ATOM 1561 C CA . ASP A 1 202 ? 9.798 -25.148 25.959 1.00 36.53 202 ASP A CA 1
ATOM 1562 C C . ASP A 1 202 ? 9.445 -24.639 27.336 1.00 34.63 202 ASP A C 1
ATOM 1563 O O . ASP A 1 202 ? 8.338 -24.704 27.723 1.00 33.19 202 ASP A O 1
ATOM 1568 N N . GLU A 1 203 ? 10.418 -24.084 28.009 1.00 31.09 203 GLU A N 1
ATOM 1569 C CA . GLU A 1 203 ? 10.302 -23.559 29.342 1.00 33.37 203 GLU A CA 1
ATOM 1570 C C . GLU A 1 203 ? 9.330 -22.399 29.474 1.00 36.14 203 GLU A C 1
ATOM 1571 O O . GLU A 1 203 ? 8.831 -22.148 30.506 1.00 35.45 203 GLU A O 1
ATOM 1577 N N . GLU A 1 204 ? 9.103 -21.699 28.386 1.00 33.10 204 GLU A N 1
ATOM 1578 C CA . GLU A 1 204 ? 8.239 -20.585 28.351 1.00 31.66 204 GLU A CA 1
ATOM 1579 C C . GLU A 1 204 ? 6.818 -20.946 28.004 1.00 34.83 204 GLU A C 1
ATOM 1580 O O . GLU A 1 204 ? 5.965 -20.133 28.052 1.00 40.65 204 GLU 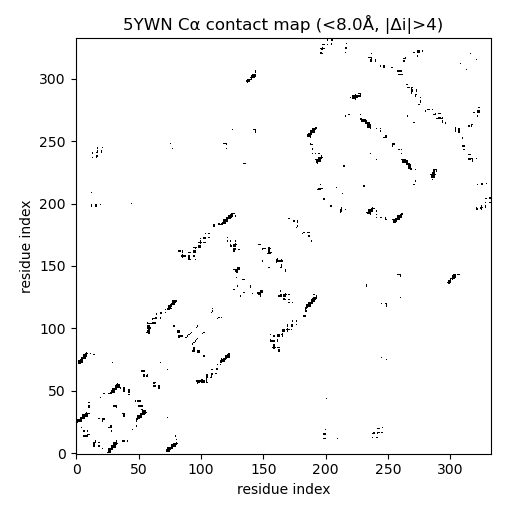A O 1
ATOM 1586 N N . VAL A 1 205 ? 6.578 -22.179 27.677 1.00 35.66 205 VAL A N 1
ATOM 1587 C CA . VAL A 1 205 ? 5.262 -22.598 27.293 1.00 40.12 205 VAL A CA 1
ATOM 1588 C C . VAL A 1 205 ? 4.207 -22.430 28.397 1.00 46.40 205 VAL A C 1
ATOM 1589 O O . VAL A 1 205 ? 3.156 -21.895 28.149 1.00 44.90 205 VAL A O 1
ATOM 1593 N N . LYS A 1 206 ? 4.497 -22.895 29.587 1.00 40.66 206 LYS A N 1
ATOM 1594 C CA . LYS A 1 206 ? 3.542 -22.780 30.637 1.00 52.88 206 LYS A CA 1
ATOM 1595 C C . LYS A 1 206 ? 3.173 -21.324 31.063 1.00 53.62 206 LYS A C 1
ATOM 1596 O O . LYS A 1 206 ? 2.079 -21.074 31.519 1.00 54.12 206 LYS A O 1
ATOM 1602 N N . GLY A 1 207 ? 4.086 -20.391 30.920 1.00 47.12 207 GLY A N 1
ATOM 1603 C CA . GLY A 1 207 ? 3.876 -19.086 31.496 1.00 58.90 207 GLY A CA 1
ATOM 1604 C C . GLY A 1 207 ? 2.814 -18.045 31.132 1.00 64.28 207 GLY A C 1
ATOM 1605 O O . GLY A 1 207 ? 2.155 -17.561 32.018 1.00 67.98 207 GLY A O 1
ATOM 1606 N N . THR A 1 208 ? 2.673 -17.642 29.885 1.00 62.04 208 THR A N 1
ATOM 1607 C CA . THR A 1 208 ? 1.559 -16.740 29.569 1.00 58.78 208 THR A CA 1
ATOM 1608 C C . THR A 1 208 ? 1.046 -17.096 28.228 1.00 55.14 208 THR A C 1
ATOM 1609 O O . THR A 1 208 ? 1.783 -17.593 27.409 1.00 59.24 208 THR A O 1
ATOM 1613 N N . LEU A 1 209 ? -0.214 -16.844 27.993 1.00 51.41 209 LEU A N 1
ATOM 1614 C CA . LEU A 1 209 ? -0.811 -17.250 26.771 1.00 46.88 209 LEU A CA 1
ATOM 1615 C C . LEU A 1 209 ? -0.820 -16.111 25.799 1.00 47.99 209 LEU A C 1
ATOM 1616 O O . LEU A 1 209 ? -1.627 -15.218 25.919 1.00 49.41 209 LEU A O 1
ATOM 1621 N N . ASN A 1 210 ? 0.059 -16.143 24.832 1.00 39.86 210 ASN A N 1
ATOM 1622 C CA . ASN A 1 210 ? 0.068 -15.109 23.851 1.00 37.90 210 ASN A CA 1
ATOM 1623 C C . ASN A 1 210 ? -1.253 -15.147 23.133 1.00 34.74 210 ASN A C 1
ATOM 1624 O O . ASN A 1 210 ? -1.722 -16.174 22.797 1.00 32.13 210 ASN A O 1
ATOM 1629 N N . HIS A 1 211 ? -1.823 -14.002 22.896 1.00 32.26 211 HIS A N 1
ATOM 1630 C CA . HIS A 1 211 ? -3.139 -13.969 22.373 1.00 34.88 211 HIS A CA 1
ATOM 1631 C C . HIS A 1 211 ? -3.246 -14.652 21.028 1.00 37.27 211 HIS A C 1
ATOM 1632 O O . HIS A 1 211 ? -4.100 -15.450 20.884 1.00 39.16 211 HIS A O 1
ATOM 1639 N N . SER A 1 212 ? -2.368 -14.390 20.075 1.00 29.75 212 SER A N 1
ATOM 1640 C CA . SER A 1 212 ? -2.391 -15.110 18.816 1.00 30.07 212 SER A CA 1
ATOM 1641 C C . SER A 1 212 ? -2.102 -16.635 18.868 1.00 26.63 212 SER A C 1
ATOM 1642 O O . SER A 1 212 ? -2.832 -17.385 18.367 1.00 26.20 212 SER A O 1
ATOM 1645 N N . ALA A 1 213 ? -1.079 -17.053 19.560 1.00 27.93 213 ALA A N 1
ATOM 1646 C CA . ALA A 1 213 ? -0.712 -18.456 19.645 1.00 29.93 213 ALA A CA 1
ATOM 1647 C C . ALA A 1 213 ? -1.830 -19.273 20.280 1.00 30.85 213 ALA A C 1
ATOM 1648 O O . ALA A 1 213 ? -2.065 -20.355 19.894 1.00 25.22 213 ALA A O 1
ATOM 1650 N N . GLU A 1 214 ? -2.503 -18.688 21.248 1.00 24.95 214 GLU A N 1
ATOM 1651 C CA . GLU A 1 214 ? -3.550 -19.330 21.957 1.00 28.78 214 GLU A CA 1
ATOM 1652 C C . GLU A 1 214 ? -4.765 -19.615 21.088 1.00 30.46 214 GLU A C 1
ATOM 1653 O O . GLU A 1 214 ? -5.517 -20.412 21.418 1.00 26.67 214 GLU A O 1
ATOM 1659 N N . MET A 1 215 ? -4.912 -18.926 19.977 1.00 27.96 215 MET A N 1
ATOM 1660 C CA . MET A 1 215 ? -5.967 -19.209 19.046 1.00 27.51 215 MET A CA 1
ATOM 1661 C C . MET A 1 215 ? -5.816 -20.609 18.474 1.00 28.07 215 MET A C 1
ATOM 1662 O O . MET A 1 215 ? -6.771 -21.254 18.235 1.00 26.37 215 MET A O 1
ATOM 1667 N N . VAL A 1 216 ? -4.608 -21.023 18.221 1.00 27.04 216 VAL A N 1
ATOM 1668 C CA . VAL A 1 216 ? -4.364 -22.415 17.946 1.00 27.09 216 VAL A CA 1
ATOM 1669 C C . VAL A 1 216 ? -4.485 -23.318 19.196 1.00 29.44 216 VAL A C 1
ATOM 1670 O O . VAL A 1 216 ? -5.224 -24.249 19.203 1.00 30.33 216 VAL A O 1
ATOM 1674 N N . ASN A 1 217 ? -3.729 -23.011 20.214 1.00 26.84 217 ASN A N 1
ATOM 1675 C CA . ASN A 1 217 ? -3.569 -23.869 21.359 1.00 27.82 217 ASN A CA 1
ATOM 1676 C C . ASN A 1 217 ? -4.803 -24.121 22.243 1.00 31.77 217 ASN A C 1
ATOM 1677 O O . ASN A 1 217 ? -4.935 -25.148 22.834 1.00 32.30 217 ASN A O 1
ATOM 1682 N N . SER A 1 218 ? -5.730 -23.200 22.217 1.00 29.66 218 SER A N 1
ATOM 1683 C CA . SER A 1 218 ? -6.973 -23.305 22.896 1.00 31.77 218 SER A CA 1
ATOM 1684 C C . SER A 1 218 ? -7.854 -24.474 22.398 1.00 31.05 218 SER A C 1
ATOM 1685 O O . SER A 1 218 ? -8.709 -24.898 23.084 1.00 29.95 218 SER A O 1
ATOM 1688 N N . VAL A 1 219 ? -7.581 -24.981 21.219 1.00 27.81 219 VAL A N 1
ATOM 1689 C CA . VAL A 1 219 ? -8.370 -26.048 20.679 1.00 27.87 219 VAL A CA 1
ATOM 1690 C C . VAL A 1 219 ? -8.316 -27.264 21.580 1.00 25.80 219 VAL A C 1
ATOM 1691 O O . VAL A 1 219 ? -9.196 -27.997 21.611 1.00 30.28 219 VAL A O 1
ATOM 1695 N N . LEU A 1 220 ? -7.224 -27.421 22.278 1.00 30.40 220 LEU A N 1
ATOM 1696 C CA . LEU A 1 220 ? -6.991 -28.480 23.212 1.00 30.84 220 LEU A CA 1
ATOM 1697 C C . LEU A 1 220 ? -7.951 -28.421 24.399 1.00 33.59 220 LEU A C 1
ATOM 1698 O O . LEU A 1 220 ? -8.181 -29.375 25.028 1.00 35.10 220 LEU A O 1
ATOM 1703 N N . LYS A 1 221 ? -8.504 -27.265 24.661 1.00 34.60 221 LYS A N 1
ATOM 1704 C CA . LYS A 1 221 ? -9.472 -27.102 25.701 1.00 34.51 221 LYS A CA 1
ATOM 1705 C C . LYS A 1 221 ? -10.927 -27.335 25.310 1.00 36.21 221 LYS A C 1
ATOM 1706 O O . LYS A 1 221 ? -11.796 -27.305 26.140 1.00 34.06 221 LYS A O 1
ATOM 1712 N N . LEU A 1 222 ? -11.169 -27.573 24.043 1.00 31.16 222 LEU A N 1
ATOM 1713 C CA . LEU A 1 222 ? -12.472 -27.912 23.605 1.00 36.37 222 LEU A CA 1
ATOM 1714 C C . LEU A 1 222 ? -12.847 -29.315 24.074 1.00 36.35 222 LEU A C 1
ATOM 1715 O O . LEU A 1 222 ? -12.030 -30.098 24.400 1.00 41.06 222 LEU A O 1
ATOM 1720 N N . ASN A 1 223 ? -14.108 -29.587 24.108 1.00 38.03 223 ASN A N 1
ATOM 1721 C CA . ASN A 1 223 ? -14.582 -30.914 24.390 1.00 38.45 223 ASN A CA 1
ATOM 1722 C C . ASN A 1 223 ? -15.556 -31.308 23.320 1.00 36.91 223 ASN A C 1
ATOM 1723 O O . ASN A 1 223 ? -15.999 -30.489 22.575 1.00 33.45 223 ASN A O 1
ATOM 1728 N N . LYS A 1 224 ? -15.911 -32.572 23.300 1.00 37.04 224 LYS A N 1
ATOM 1729 C CA . LYS A 1 224 ? -16.528 -33.192 22.145 1.00 36.37 224 LYS A CA 1
ATOM 1730 C C . LYS A 1 224 ? -17.811 -32.539 21.732 1.00 33.70 224 LYS A C 1
ATOM 1731 O O . LYS A 1 224 ? -18.139 -32.577 20.622 1.00 36.70 224 LYS A O 1
ATOM 1737 N N . ASP A 1 225 ? -18.524 -31.954 22.655 1.00 32.61 225 ASP A N 1
ATOM 1738 C CA . ASP A 1 225 ? -19.792 -31.322 22.362 1.00 36.05 225 ASP A CA 1
ATOM 1739 C C . ASP A 1 225 ? -19.765 -29.823 22.072 1.00 38.21 225 ASP A C 1
ATOM 1740 O O . ASP A 1 225 ? -20.734 -29.265 21.708 1.00 35.58 225 ASP A O 1
ATOM 1745 N N . ASP A 1 226 ? -18.611 -29.220 22.201 1.00 35.93 226 ASP A N 1
ATOM 1746 C CA . ASP A 1 226 ? -18.414 -27.843 21.930 1.00 34.60 226 ASP A CA 1
ATOM 1747 C C . ASP A 1 226 ? -18.612 -27.518 20.469 1.00 34.62 226 ASP A C 1
ATOM 1748 O O . ASP A 1 226 ? -18.538 -28.351 19.629 1.00 33.46 226 ASP A O 1
ATOM 1753 N N . ASP A 1 227 ? -18.886 -26.267 20.194 1.00 36.90 227 ASP A N 1
ATOM 1754 C CA . ASP A 1 227 ? -18.969 -25.784 18.835 1.00 38.08 227 ASP A CA 1
ATOM 1755 C C . ASP A 1 227 ? -17.580 -25.679 18.186 1.00 35.23 227 ASP A C 1
ATOM 1756 O O . ASP A 1 227 ? -16.592 -25.569 18.840 1.00 33.52 227 ASP A O 1
ATOM 1761 N N . VAL A 1 228 ? -17.556 -25.710 16.883 1.00 34.56 228 VAL A N 1
ATOM 1762 C CA . VAL A 1 228 ? -16.374 -25.397 16.158 1.00 31.45 228 VAL A CA 1
ATOM 1763 C C . VAL A 1 228 ? -16.012 -23.951 16.477 1.00 32.65 228 VAL A C 1
ATOM 1764 O O . VAL A 1 228 ? -16.843 -23.108 16.450 1.00 30.63 228 VAL A O 1
ATOM 1768 N N . PRO A 1 229 ? -14.761 -23.651 16.727 1.00 31.87 229 PRO A N 1
ATOM 1769 C CA . PRO A 1 229 ? -14.390 -22.268 17.004 1.00 30.59 229 PRO A CA 1
ATOM 1770 C C . PRO A 1 229 ? -14.691 -21.383 15.839 1.00 30.03 229 PRO A C 1
ATOM 1771 O O . PRO A 1 229 ? -14.611 -21.827 14.777 1.00 29.18 229 PRO A O 1
ATOM 1775 N N . ALA A 1 230 ? -15.095 -20.150 16.086 1.00 39.41 230 ALA A N 1
ATOM 1776 C CA . ALA A 1 230 ? -15.399 -19.181 15.034 1.00 33.11 230 ALA A CA 1
ATOM 1777 C C . ALA A 1 230 ? -14.204 -18.334 14.600 1.00 37.30 230 ALA A C 1
ATOM 1778 O O . ALA A 1 230 ? -14.292 -17.520 13.738 1.00 41.36 230 ALA A O 1
ATOM 1780 N N . THR A 1 231 ? -13.082 -18.612 15.185 1.00 33.78 231 THR A N 1
ATOM 1781 C CA . THR A 1 231 ? -11.875 -17.932 14.904 1.00 36.15 231 THR A CA 1
ATOM 1782 C C . THR A 1 231 ? -11.576 -18.024 13.413 1.00 36.05 231 THR A C 1
ATOM 1783 O O . THR A 1 231 ? -11.779 -19.040 12.820 1.00 34.71 231 THR A O 1
ATOM 1787 N N . THR A 1 232 ? -11.159 -16.917 12.814 1.00 31.15 232 THR A N 1
ATOM 1788 C CA . THR A 1 232 ? -10.873 -16.872 11.414 1.00 30.24 232 THR A CA 1
ATOM 1789 C C . THR A 1 232 ? -9.961 -15.728 11.023 1.00 29.27 232 THR A C 1
ATOM 1790 O O . THR A 1 232 ? -9.791 -14.836 11.760 1.00 34.50 232 THR A O 1
ATOM 1794 N N . GLY A 1 233 ? -9.387 -15.788 9.846 1.00 28.82 233 GLY A N 1
ATOM 1795 C CA . GLY A 1 233 ? -8.486 -14.782 9.350 1.00 25.80 233 GLY A CA 1
ATOM 1796 C C . GLY A 1 233 ? -7.349 -15.311 8.501 1.00 26.84 233 GLY A C 1
ATOM 1797 O O . GLY A 1 233 ? -7.442 -16.340 7.937 1.00 22.94 233 GLY A O 1
ATOM 1798 N N . THR A 1 234 ? -6.270 -14.561 8.462 1.00 20.54 234 THR A N 1
ATOM 1799 C CA . THR A 1 234 ? -5.053 -14.975 7.841 1.00 22.21 234 THR A CA 1
ATOM 1800 C C . THR A 1 234 ? -3.969 -15.189 8.900 1.00 20.38 234 THR A C 1
ATOM 1801 O O . THR A 1 234 ? -3.946 -14.542 9.891 1.00 21.92 234 THR A O 1
ATOM 1805 N N . PHE A 1 235 ? -3.077 -16.110 8.636 1.00 22.27 235 PHE A N 1
ATOM 1806 C CA . PHE A 1 235 ? -2.003 -16.462 9.544 1.00 20.84 235 PHE A CA 1
ATOM 1807 C C . PHE A 1 235 ? -0.625 -16.238 8.945 1.00 17.43 235 PHE A C 1
ATOM 1808 O O . PHE A 1 235 ? -0.468 -16.271 7.788 1.00 20.48 235 PHE A O 1
ATOM 1816 N N . ILE A 1 236 ? 0.336 -16.148 9.824 1.00 20.34 236 ILE A N 1
ATOM 1817 C CA . ILE A 1 236 ? 1.724 -16.278 9.508 1.00 19.33 236 ILE A CA 1
ATOM 1818 C C . ILE A 1 236 ? 2.475 -16.971 10.631 1.00 19.35 236 ILE A C 1
ATOM 1819 O O . ILE A 1 236 ? 2.238 -16.707 11.751 1.00 21.17 236 ILE A O 1
ATOM 1824 N N . ASP A 1 237 ? 3.363 -17.863 10.273 1.00 17.99 237 ASP A N 1
ATOM 1825 C CA . ASP A 1 237 ? 4.199 -18.574 11.228 1.00 23.54 237 ASP A CA 1
ATOM 1826 C C . ASP A 1 237 ? 5.249 -17.681 11.898 1.00 22.26 237 ASP A C 1
ATOM 1827 O O . ASP A 1 237 ? 5.871 -16.889 11.301 1.00 19.87 237 ASP A O 1
ATOM 1832 N N . VAL A 1 238 ? 5.402 -17.879 13.171 1.00 20.40 238 VAL A N 1
ATOM 1833 C CA . VAL A 1 238 ? 6.250 -17.048 13.977 1.00 22.15 238 VAL A CA 1
ATOM 1834 C C . VAL A 1 238 ? 7.700 -17.094 13.473 1.00 23.02 238 VAL A C 1
ATOM 1835 O O . VAL A 1 238 ? 8.354 -16.122 13.481 1.00 24.40 238 VAL A O 1
ATOM 1839 N N . ARG A 1 239 ? 8.138 -18.245 13.038 1.00 21.70 239 ARG A N 1
ATOM 1840 C CA . ARG A 1 239 ? 9.445 -18.428 12.530 1.00 25.32 239 ARG A CA 1
ATOM 1841 C C . ARG A 1 239 ? 9.692 -17.652 11.230 1.00 27.43 239 ARG A C 1
ATOM 1842 O O . ARG A 1 239 ? 10.737 -17.160 11.013 1.00 19.79 239 ARG A O 1
ATOM 1850 N N . ASP A 1 240 ? 8.674 -17.589 10.401 1.00 23.08 240 ASP A N 1
ATOM 1851 C CA . ASP A 1 240 ? 8.676 -16.741 9.255 1.00 23.51 240 ASP A CA 1
ATOM 1852 C C . ASP A 1 240 ? 8.731 -15.226 9.587 1.00 21.60 240 ASP A C 1
ATOM 1853 O O . ASP A 1 240 ? 9.412 -14.510 8.967 1.00 19.11 240 ASP A O 1
ATOM 1858 N N . VAL A 1 241 ? 8.003 -14.797 10.608 1.00 24.03 241 VAL A N 1
ATOM 1859 C CA . VAL A 1 241 ? 8.057 -13.430 11.041 1.00 20.70 241 VAL A CA 1
ATOM 1860 C C . VAL A 1 241 ? 9.455 -13.058 11.520 1.00 23.18 241 VAL A C 1
ATOM 1861 O O . VAL A 1 241 ? 9.970 -12.040 11.159 1.00 22.68 241 VAL A O 1
ATOM 1865 N N . ALA A 1 242 ? 10.059 -13.954 12.259 1.00 21.73 242 ALA A N 1
ATOM 1866 C CA . ALA A 1 242 ? 11.401 -13.762 12.716 1.00 21.87 242 ALA A CA 1
ATOM 1867 C C . ALA A 1 242 ? 12.422 -13.655 11.570 1.00 19.50 242 ALA A C 1
ATOM 1868 O O . ALA A 1 242 ? 13.195 -12.796 11.563 1.00 19.98 242 ALA A O 1
ATOM 1870 N N . LYS A 1 243 ? 12.308 -14.513 10.594 1.00 19.97 243 LYS A N 1
ATOM 1871 C CA . LYS A 1 243 ? 13.146 -14.476 9.440 1.00 21.72 243 LYS A CA 1
ATOM 1872 C C . LYS A 1 243 ? 12.972 -13.177 8.704 1.00 22.42 243 LYS A C 1
ATOM 1873 O O . LYS A 1 243 ? 13.903 -12.663 8.225 1.00 24.21 243 LYS A O 1
ATOM 1879 N N . ALA A 1 244 ? 11.750 -12.661 8.659 1.00 24.35 244 ALA A N 1
ATOM 1880 C CA . ALA A 1 244 ? 11.461 -11.372 8.069 1.00 22.86 244 ALA A CA 1
ATOM 1881 C C . ALA A 1 244 ? 12.152 -10.217 8.779 1.00 20.85 244 ALA A C 1
ATOM 1882 O O . ALA A 1 244 ? 12.623 -9.334 8.156 1.00 19.52 244 ALA A O 1
ATOM 1884 N N . HIS A 1 245 ? 12.217 -10.292 10.079 1.00 20.03 245 HIS A N 1
ATOM 1885 C CA . HIS A 1 245 ? 12.955 -9.305 10.829 1.00 23.63 245 HIS A CA 1
ATOM 1886 C C . HIS A 1 245 ? 14.447 -9.340 10.455 1.00 20.92 245 HIS A C 1
ATOM 1887 O O . HIS A 1 245 ? 15.021 -8.345 10.248 1.00 24.83 245 HIS A O 1
ATOM 1894 N N . LEU A 1 246 ? 15.001 -10.523 10.306 1.00 22.68 246 LEU A N 1
ATOM 1895 C CA . LEU A 1 246 ? 16.360 -10.669 9.884 1.00 20.66 246 LEU A CA 1
ATOM 1896 C C . LEU A 1 246 ? 16.609 -10.087 8.518 1.00 22.90 246 LEU A C 1
ATOM 1897 O O . LEU A 1 246 ? 17.474 -9.296 8.363 1.00 21.46 246 LEU A O 1
ATOM 1902 N N . ALA A 1 247 ? 15.756 -10.411 7.583 1.00 21.90 247 ALA A N 1
ATOM 1903 C CA . ALA A 1 247 ? 15.807 -9.857 6.263 1.00 25.07 247 ALA A CA 1
ATOM 1904 C C . ALA A 1 247 ? 15.691 -8.338 6.348 1.00 23.86 247 ALA A C 1
ATOM 1905 O O . ALA A 1 247 ? 16.357 -7.643 5.664 1.00 24.46 247 ALA A O 1
ATOM 1907 N N . ALA A 1 248 ? 14.862 -7.870 7.231 1.00 20.54 248 ALA A N 1
ATOM 1908 C CA . ALA A 1 248 ? 14.526 -6.477 7.327 1.00 24.34 248 ALA A CA 1
ATOM 1909 C C . ALA A 1 248 ? 15.714 -5.595 7.645 1.00 25.20 248 ALA A C 1
ATOM 1910 O O . ALA A 1 248 ? 15.705 -4.478 7.293 1.00 22.69 248 ALA A O 1
ATOM 1912 N N . PHE A 1 249 ? 16.658 -6.128 8.405 1.00 23.76 249 PHE A N 1
ATOM 1913 C CA . PHE A 1 249 ? 17.904 -5.449 8.653 1.00 25.64 249 PHE A CA 1
ATOM 1914 C C . PHE A 1 249 ? 19.141 -5.853 7.851 1.00 24.86 249 PHE A C 1
ATOM 1915 O O . PHE A 1 249 ? 20.036 -5.090 7.729 1.00 26.43 249 PHE A O 1
ATOM 1923 N N . GLU A 1 250 ? 19.200 -7.098 7.420 1.00 25.83 250 GLU A N 1
ATOM 1924 C CA . GLU A 1 250 ? 20.269 -7.629 6.597 1.00 25.15 250 GLU A CA 1
ATOM 1925 C C . GLU A 1 250 ? 20.316 -7.191 5.158 1.00 25.66 250 GLU A C 1
ATOM 1926 O O . GLU A 1 250 ? 21.340 -6.982 4.655 1.00 29.97 250 GLU A O 1
ATOM 1932 N N . LYS A 1 251 ? 19.175 -7.117 4.501 1.00 21.15 251 LYS A N 1
ATOM 1933 C CA . LYS A 1 251 ? 19.092 -6.853 3.073 1.00 25.53 251 LYS A CA 1
ATOM 1934 C C . LYS A 1 251 ? 19.013 -5.371 2.697 1.00 26.15 251 LYS A C 1
ATOM 1935 O O . LYS A 1 251 ? 18.243 -4.648 3.222 1.00 24.08 251 LYS A O 1
ATOM 1941 N N . ASP A 1 252 ? 19.786 -4.989 1.710 1.00 29.52 252 ASP A N 1
ATOM 1942 C CA . ASP A 1 252 ? 19.801 -3.643 1.220 1.00 28.49 252 ASP A CA 1
ATOM 1943 C C . ASP A 1 252 ? 18.423 -3.263 0.664 1.00 27.97 252 ASP A C 1
ATOM 1944 O O . ASP A 1 252 ? 18.001 -2.189 0.830 1.00 24.83 252 ASP A O 1
ATOM 1949 N N . GLU A 1 253 ? 17.756 -4.213 0.048 1.00 25.12 253 GLU A N 1
ATOM 1950 C CA . GLU A 1 253 ? 16.460 -4.066 -0.586 1.00 26.65 253 GLU A CA 1
ATOM 1951 C C . GLU A 1 253 ? 15.355 -3.684 0.396 1.00 23.85 253 GLU A C 1
ATOM 1952 O O . GLU A 1 253 ? 14.391 -3.158 0.020 1.00 22.52 253 GLU A O 1
ATOM 1958 N N . ALA A 1 254 ? 15.543 -4.053 1.645 1.00 25.00 254 ALA A N 1
ATOM 1959 C CA . ALA A 1 254 ? 14.613 -3.798 2.725 1.00 22.03 254 ALA A CA 1
ATOM 1960 C C . ALA A 1 254 ? 14.576 -2.376 3.271 1.00 23.03 254 ALA A C 1
ATOM 1961 O O . ALA A 1 254 ? 13.672 -2.027 3.936 1.00 23.89 254 ALA A O 1
ATOM 1963 N N . LYS A 1 255 ? 15.566 -1.584 2.945 1.00 23.28 255 LYS A N 1
ATOM 1964 C CA . LYS A 1 255 ? 15.623 -0.257 3.468 1.00 22.78 255 LYS A CA 1
ATOM 1965 C C . LYS A 1 255 ? 14.445 0.569 2.981 1.00 21.98 255 LYS A C 1
ATOM 1966 O O . LYS A 1 255 ? 14.186 0.652 1.846 1.00 19.69 255 LYS A O 1
ATOM 1972 N N . GLY A 1 256 ? 13.767 1.166 3.918 1.00 22.81 256 GLY A N 1
ATOM 1973 C CA . GLY A 1 256 ? 12.633 2.003 3.629 1.00 22.51 256 GLY A CA 1
ATOM 1974 C C . GLY A 1 256 ? 11.385 1.279 3.178 1.00 20.71 256 GLY A C 1
ATOM 1975 O O . GLY A 1 256 ? 10.530 1.872 2.650 1.00 22.15 256 GLY A O 1
ATOM 1976 N N . GLU A 1 257 ? 11.330 -0.009 3.426 1.00 21.51 257 GLU A N 1
ATOM 1977 C CA . GLU A 1 257 ? 10.201 -0.839 3.086 1.00 21.00 257 GLU A CA 1
ATOM 1978 C C . GLU A 1 257 ? 9.306 -1.235 4.258 1.00 22.22 257 GLU A C 1
ATOM 1979 O O . GLU A 1 257 ? 9.747 -1.382 5.337 1.00 21.46 257 GLU A O 1
ATOM 1985 N N . ARG A 1 258 ? 8.032 -1.426 3.945 1.00 24.35 258 ARG A N 1
ATOM 1986 C CA . ARG A 1 258 ? 7.083 -2.124 4.746 1.00 21.06 258 ARG A CA 1
ATOM 1987 C C . ARG A 1 258 ? 6.884 -3.530 4.200 1.00 25.69 258 ARG A C 1
ATOM 1988 O O . ARG A 1 258 ? 6.713 -3.741 3.026 1.00 25.16 258 ARG A O 1
ATOM 1996 N N . LEU A 1 259 ? 6.935 -4.484 5.098 1.00 22.33 259 LEU A N 1
ATOM 1997 C CA . LEU A 1 259 ? 6.795 -5.855 4.734 1.00 22.84 259 LEU A CA 1
ATOM 1998 C C . LEU A 1 259 ? 5.528 -6.484 5.274 1.00 20.52 259 LEU A C 1
ATOM 1999 O O . LEU A 1 259 ? 5.348 -6.577 6.431 1.00 20.59 259 LEU A O 1
ATOM 2004 N N . LEU A 1 260 ? 4.662 -6.883 4.380 1.00 20.16 260 LEU A N 1
ATOM 2005 C CA . LEU A 1 260 ? 3.410 -7.494 4.742 1.00 21.92 260 LEU A CA 1
ATOM 2006 C C . LEU A 1 260 ? 3.628 -8.990 4.884 1.00 21.64 260 LEU A C 1
ATOM 2007 O O . LEU A 1 260 ? 3.924 -9.632 3.946 1.00 20.70 260 LEU A O 1
ATOM 2012 N N . LEU A 1 261 ? 3.487 -9.490 6.087 1.00 22.29 261 LEU A N 1
ATOM 2013 C CA . LEU A 1 261 ? 3.750 -10.880 6.390 1.00 21.30 261 LEU A CA 1
ATOM 2014 C C . LEU A 1 261 ? 2.466 -11.639 6.619 1.00 22.44 261 LEU A C 1
ATOM 2015 O O . LEU A 1 261 ? 1.942 -11.665 7.682 1.00 23.98 261 LEU A O 1
ATOM 2020 N N . SER A 1 262 ? 1.974 -12.210 5.554 1.00 24.30 262 SER A N 1
ATOM 2021 C CA . SER A 1 262 ? 0.707 -12.888 5.499 1.00 25.05 262 SER A CA 1
ATOM 2022 C C . SER A 1 262 ? 0.741 -14.136 4.609 1.00 24.48 262 SER A C 1
ATOM 2023 O O . SER A 1 262 ? 1.234 -14.092 3.542 1.00 22.50 262 SER A O 1
ATOM 2026 N N . ASN A 1 263 ? 0.196 -15.229 5.087 1.00 20.48 263 ASN A N 1
ATOM 2027 C CA . ASN A 1 263 ? 0.183 -16.440 4.361 1.00 20.52 263 ASN A CA 1
ATOM 2028 C C . ASN A 1 263 ? -1.224 -16.846 3.911 1.00 24.24 263 ASN A C 1
ATOM 2029 O O . ASN A 1 263 ? -1.748 -16.236 3.061 1.00 30.40 263 ASN A O 1
ATOM 2034 N N . THR A 1 264 ? -1.808 -17.848 4.506 1.00 23.51 264 THR A N 1
ATOM 2035 C CA . THR A 1 264 ? -3.098 -18.330 4.047 1.00 23.05 264 THR A CA 1
ATOM 2036 C C . THR A 1 264 ? -4.247 -18.099 5.051 1.00 25.18 264 THR A C 1
ATOM 2037 O O . THR A 1 264 ? -4.042 -17.956 6.202 1.00 21.33 264 THR A O 1
ATOM 2041 N N . ARG A 1 265 ? -5.447 -18.063 4.516 1.00 22.64 265 ARG A N 1
ATOM 2042 C CA . ARG A 1 265 ? -6.684 -18.036 5.232 1.00 25.37 265 ARG A CA 1
ATOM 2043 C C . ARG A 1 265 ? -7.038 -19.334 5.913 1.00 25.33 265 ARG A C 1
ATOM 2044 O O . ARG A 1 265 ? -6.789 -20.364 5.406 1.00 25.96 265 ARG A O 1
ATOM 2052 N N . PHE A 1 266 ? -7.641 -19.192 7.067 1.00 20.88 266 PHE A N 1
ATOM 2053 C CA . PHE A 1 266 ? -8.129 -20.259 7.871 1.00 25.73 266 PHE A CA 1
ATOM 2054 C C . PHE A 1 266 ? -9.387 -19.873 8.632 1.00 27.40 266 PHE A C 1
ATOM 2055 O O . PHE A 1 266 ? -9.656 -18.738 8.855 1.00 22.00 266 PHE A O 1
ATOM 2063 N N . ASN A 1 267 ? -10.068 -20.895 9.094 1.00 26.07 267 ASN A N 1
ATOM 2064 C CA . ASN A 1 267 ? -11.074 -20.796 10.119 1.00 27.46 267 ASN A CA 1
ATOM 2065 C C . ASN A 1 267 ? -10.970 -21.895 11.159 1.00 24.20 267 ASN A C 1
ATOM 2066 O O . ASN A 1 267 ? -10.097 -22.672 11.121 1.00 23.89 267 ASN A O 1
ATOM 2071 N N . GLY A 1 268 ? -11.935 -21.939 12.042 1.00 25.32 268 GLY A N 1
ATOM 2072 C CA . GLY A 1 268 ? -12.013 -22.937 13.065 1.00 28.61 268 GLY A CA 1
ATOM 2073 C C . GLY A 1 268 ? -12.083 -24.361 12.533 1.00 26.38 268 GLY A C 1
ATOM 2074 O O . GLY A 1 268 ? -11.562 -25.226 13.110 1.00 23.13 268 GLY A O 1
ATOM 2075 N N . GLN A 1 269 ? -12.759 -24.562 11.425 1.00 24.37 269 GLN A N 1
ATOM 2076 C CA . GLN A 1 269 ? -12.791 -25.852 10.781 1.00 26.92 269 GLN A CA 1
ATOM 2077 C C . GLN A 1 269 ? -11.436 -26.297 10.262 1.00 24.78 269 GLN A C 1
ATOM 2078 O O . GLN A 1 269 ? -11.076 -27.394 10.447 1.00 23.02 269 GLN A O 1
ATOM 2084 N N . THR A 1 270 ? -10.698 -25.377 9.675 1.00 22.85 270 THR A N 1
ATOM 2085 C CA . THR A 1 270 ? -9.372 -25.631 9.191 1.00 22.99 270 THR A CA 1
ATOM 2086 C C . THR A 1 270 ? -8.483 -26.105 10.355 1.00 25.22 270 THR A C 1
ATOM 2087 O O . THR A 1 270 ? -7.802 -27.072 10.238 1.00 22.01 270 THR A O 1
ATOM 2091 N N . LEU A 1 271 ? -8.581 -25.421 11.476 1.00 23.73 271 LEU A N 1
ATOM 2092 C CA . LEU A 1 271 ? -7.855 -25.734 12.660 1.00 24.95 271 LEU A CA 1
ATOM 2093 C C . LEU A 1 271 ? -8.191 -27.115 13.246 1.00 25.52 271 LEU A C 1
ATOM 2094 O O . LEU A 1 271 ? -7.330 -27.890 13.487 1.00 25.11 271 LEU A O 1
ATOM 2099 N N . LEU A 1 272 ? -9.458 -27.394 13.385 1.00 25.48 272 LEU A N 1
ATOM 2100 C CA . LEU A 1 272 ? -9.944 -28.661 13.863 1.00 26.21 272 LEU A CA 1
ATOM 2101 C C . LEU A 1 272 ? -9.509 -29.822 12.960 1.00 23.80 272 LEU A C 1
ATOM 2102 O O . LEU A 1 272 ? -9.102 -30.827 13.421 1.00 26.39 272 LEU A O 1
ATOM 2107 N N . ASP A 1 273 ? -9.580 -29.623 11.679 1.00 25.98 273 ASP A N 1
ATOM 2108 C CA . ASP A 1 273 ? -9.233 -30.638 10.740 1.00 25.74 273 ASP A CA 1
ATOM 2109 C C . ASP A 1 273 ? -7.762 -31.019 10.862 1.00 24.72 273 ASP A C 1
ATOM 2110 O O . ASP A 1 273 ? -7.439 -32.140 10.785 1.00 25.33 273 ASP A O 1
ATOM 2115 N N . VAL A 1 274 ? -6.909 -30.045 11.028 1.00 25.13 274 VAL A N 1
ATOM 2116 C CA . VAL A 1 274 ? -5.516 -30.316 11.194 1.00 22.75 274 VAL A CA 1
ATOM 2117 C C . VAL A 1 274 ? -5.213 -31.066 12.471 1.00 20.92 274 VAL A C 1
ATOM 2118 O O . VAL A 1 274 ? -4.590 -32.039 12.434 1.00 24.74 274 VAL A O 1
ATOM 2122 N N . VAL A 1 275 ? -5.708 -30.592 13.568 1.00 21.10 275 VAL A N 1
ATOM 2123 C CA . VAL A 1 275 ? -5.435 -31.176 14.839 1.00 20.45 275 VAL A CA 1
ATOM 2124 C C . VAL A 1 275 ? -5.926 -32.629 14.966 1.00 24.10 275 VAL A C 1
ATOM 2125 O O . VAL A 1 275 ? -5.231 -33.457 15.430 1.00 20.86 275 VAL A O 1
ATOM 2129 N N . ARG A 1 276 ? -7.124 -32.891 14.486 1.00 20.41 276 ARG A N 1
ATOM 2130 C CA . ARG A 1 276 ? -7.683 -34.214 14.558 1.00 21.64 276 ARG A CA 1
ATOM 2131 C C . ARG A 1 276 ? -6.916 -35.273 13.752 1.00 26.79 276 ARG A C 1
ATOM 2132 O O . ARG A 1 276 ? -6.754 -36.341 14.219 1.00 27.33 276 ARG A O 1
ATOM 2140 N N . LYS A 1 277 ? -6.471 -34.947 12.552 1.00 24.48 277 LYS A N 1
ATOM 2141 C CA . LYS A 1 277 ? -5.627 -35.820 11.766 1.00 26.01 277 LYS A CA 1
ATOM 2142 C C . LYS A 1 277 ? -4.247 -36.094 12.360 1.00 25.72 277 LYS A C 1
ATOM 2143 O O . LYS A 1 277 ? -3.830 -37.170 12.429 1.00 28.33 277 LYS A O 1
ATOM 2149 N N . ASN A 1 278 ? -3.577 -35.056 12.776 1.00 25.44 278 ASN A N 1
ATOM 2150 C CA . ASN A 1 278 ? -2.312 -35.096 13.452 1.00 25.38 278 ASN A CA 1
ATOM 2151 C C . ASN A 1 278 ? -2.228 -35.664 14.847 1.00 21.77 278 ASN A C 1
ATOM 2152 O O . ASN A 1 278 ? -1.271 -36.225 15.165 1.00 24.30 278 ASN A O 1
ATOM 2157 N N . PHE A 1 279 ? -3.255 -35.469 15.644 1.00 21.65 279 PHE A N 1
ATOM 2158 C CA . PHE A 1 279 ? -3.307 -35.915 17.013 1.00 25.37 279 PHE A CA 1
ATOM 2159 C C . PHE A 1 279 ? -4.574 -36.745 17.234 1.00 26.61 279 PHE A C 1
ATOM 2160 O O . PHE A 1 279 ? -5.477 -36.404 17.928 1.00 26.82 279 PHE A O 1
ATOM 2168 N N . PRO A 1 280 ? -4.604 -37.895 16.595 1.00 26.06 280 PRO A N 1
ATOM 2169 C CA . PRO A 1 280 ? -5.781 -38.737 16.554 1.00 26.51 280 PRO A CA 1
ATOM 2170 C C . PRO A 1 280 ? -6.191 -39.331 17.899 1.00 27.48 280 PRO A C 1
ATOM 2171 O O . PRO A 1 280 ? -7.286 -39.714 18.023 1.00 29.35 280 PRO A O 1
ATOM 2175 N N . GLN A 1 281 ? -5.307 -39.333 18.868 1.00 26.32 281 GLN A N 1
ATOM 2176 C CA . GLN A 1 281 ? -5.643 -39.615 20.221 1.00 27.99 281 GLN A CA 1
ATOM 2177 C C . GLN A 1 281 ? -6.554 -38.584 20.825 1.00 27.68 281 GLN A C 1
ATOM 2178 O O . GLN A 1 281 ? -7.164 -38.851 21.757 1.00 27.48 281 GLN A O 1
ATOM 2184 N N . LEU A 1 282 ? -6.603 -37.398 20.269 1.00 30.01 282 LEU A N 1
ATOM 2185 C CA . LEU A 1 282 ? -7.487 -36.345 20.751 1.00 30.02 282 LEU A CA 1
ATOM 2186 C C . LEU A 1 282 ? -8.859 -36.291 20.076 1.00 30.09 282 LEU A C 1
ATOM 2187 O O . LEU A 1 282 ? -9.706 -35.499 20.425 1.00 29.99 282 LEU A O 1
ATOM 2192 N N . ALA A 1 283 ? -9.050 -37.158 19.105 1.00 30.42 283 ALA A N 1
ATOM 2193 C CA . ALA A 1 283 ? -10.205 -37.108 18.257 1.00 29.14 283 ALA A CA 1
ATOM 2194 C C . ALA A 1 283 ? -11.474 -37.264 19.032 1.00 35.37 283 ALA A C 1
ATOM 2195 O O . ALA A 1 283 ? -12.415 -36.576 18.796 1.00 32.46 283 ALA A O 1
ATOM 2197 N N . ASP A 1 284 ? -11.462 -38.182 19.966 1.00 32.58 284 ASP A N 1
ATOM 2198 C CA . ASP A 1 284 ? -12.610 -38.449 20.790 1.00 34.66 284 ASP A CA 1
ATOM 2199 C C . ASP A 1 284 ? -12.895 -37.396 21.838 1.00 33.80 284 ASP A C 1
ATOM 2200 O O . ASP A 1 284 ? -13.907 -37.412 22.435 1.00 34.90 284 ASP A O 1
ATOM 2205 N N . LYS A 1 285 ? -11.955 -36.525 22.044 1.00 29.27 285 LYS A N 1
ATOM 2206 C CA . LYS A 1 285 ? -12.069 -35.463 22.984 1.00 33.15 285 LYS A CA 1
ATOM 2207 C C . LYS A 1 285 ? -12.324 -34.094 22.369 1.00 34.36 285 LYS A C 1
ATOM 2208 O O . LYS A 1 285 ? -12.250 -33.132 23.054 1.00 35.50 285 LYS A O 1
ATOM 2214 N N . LEU A 1 286 ? -12.619 -34.037 21.085 1.00 29.29 286 LEU A N 1
ATOM 2215 C CA . LEU A 1 286 ? -12.782 -32.820 20.381 1.00 29.86 286 LEU A CA 1
ATOM 2216 C C . LEU A 1 286 ? -13.982 -32.842 19.479 1.00 29.66 286 LEU A C 1
ATOM 2217 O O . LEU A 1 286 ? -14.420 -33.863 19.058 1.00 28.35 286 LEU A O 1
ATOM 2222 N N . PRO A 1 287 ? -14.496 -31.683 19.126 1.00 30.28 287 PRO A N 1
ATOM 2223 C CA . PRO A 1 287 ? -15.587 -31.641 18.147 1.00 30.70 287 PRO A CA 1
ATOM 2224 C C . PRO A 1 287 ? -15.132 -31.984 16.739 1.00 28.50 287 PRO A C 1
ATOM 2225 O O . PRO A 1 287 ? -13.990 -31.903 16.461 1.00 24.91 287 PRO A O 1
ATOM 2229 N N . VAL A 1 288 ? -16.068 -32.396 15.914 1.00 28.77 288 VAL A N 1
ATOM 2230 C CA . VAL A 1 288 ? -15.830 -32.762 14.536 1.00 31.02 288 VAL A CA 1
ATOM 2231 C C . VAL A 1 288 ? -16.185 -31.681 13.525 1.00 27.78 288 VAL A C 1
ATOM 2232 O O . VAL A 1 288 ? -15.510 -31.456 12.615 1.00 28.23 288 VAL A O 1
ATOM 2236 N N . GLY A 1 289 ? -17.302 -31.035 13.737 1.00 32.35 289 GLY A N 1
ATOM 2237 C CA . GLY A 1 289 ? -17.839 -30.090 12.804 1.00 28.01 289 GLY A CA 1
ATOM 2238 C C . GLY A 1 289 ? -18.115 -30.702 11.464 1.00 30.10 289 GLY A C 1
ATOM 2239 O O . GLY A 1 289 ? -18.658 -31.740 11.388 1.00 22.29 289 GLY A O 1
ATOM 2240 N N . LYS A 1 290 ? -17.698 -30.010 10.422 1.00 27.80 290 LYS A N 1
ATOM 2241 C CA . LYS A 1 290 ? -17.932 -30.410 9.077 1.00 26.54 290 LYS A CA 1
ATOM 2242 C C . LYS A 1 290 ? -16.638 -30.392 8.344 1.00 26.91 290 LYS A C 1
ATOM 2243 O O . LYS A 1 290 ? -16.288 -29.428 7.768 1.00 29.83 290 LYS A O 1
ATOM 2249 N N . PRO A 1 291 ? -15.916 -31.488 8.358 1.00 25.97 291 PRO A N 1
ATOM 2250 C CA . PRO A 1 291 ? -14.555 -31.472 7.857 1.00 27.39 291 PRO A CA 1
ATOM 2251 C C . PRO A 1 291 ? -14.430 -31.067 6.419 1.00 25.78 291 PRO A C 1
ATOM 2252 O O . PRO A 1 291 ? -15.182 -31.479 5.633 1.00 27.43 291 PRO A O 1
ATOM 2256 N N . HIS A 1 292 ? -13.502 -30.174 6.148 1.00 26.39 292 HIS A N 1
ATOM 2257 C CA . HIS A 1 292 ? -13.207 -29.640 4.830 1.00 21.88 292 HIS A CA 1
ATOM 2258 C C . HIS A 1 292 ? -14.342 -28.893 4.167 1.00 26.95 292 HIS A C 1
ATOM 2259 O O . HIS A 1 292 ? -14.409 -28.827 3.008 1.00 25.20 292 HIS A O 1
ATOM 2266 N N . SER A 1 293 ? -15.219 -28.328 4.972 1.00 28.16 293 SER A N 1
ATOM 2267 C CA . SER A 1 293 ? -16.258 -27.422 4.527 1.00 26.61 293 SER A CA 1
ATOM 2268 C C . SER A 1 293 ? -15.768 -25.998 4.398 1.00 28.52 293 SER A C 1
ATOM 2269 O O . SER A 1 293 ? -16.489 -25.187 3.970 1.00 28.79 293 SER A O 1
ATOM 2272 N N . ASP A 1 294 ? -14.571 -25.719 4.853 1.00 25.81 294 ASP A N 1
ATOM 2273 C CA . ASP A 1 294 ? -13.985 -24.417 4.694 1.00 25.68 294 ASP A CA 1
ATOM 2274 C C . ASP A 1 294 ? -13.658 -24.183 3.233 1.00 30.13 294 ASP A C 1
ATOM 2275 O O . ASP A 1 294 ? -13.082 -25.016 2.606 1.00 31.70 294 ASP A O 1
ATOM 2280 N N . ASP A 1 295 ? -14.104 -23.080 2.683 1.00 27.06 295 ASP A N 1
ATOM 2281 C CA . ASP A 1 295 ? -13.813 -22.725 1.322 1.00 27.40 295 ASP A CA 1
ATOM 2282 C C . ASP A 1 295 ? -13.389 -21.275 1.216 1.00 29.32 295 ASP A C 1
ATOM 2283 O O . ASP A 1 295 ? -14.174 -20.427 1.426 1.00 26.06 295 ASP A O 1
ATOM 2288 N N . PHE A 1 296 ? -12.155 -21.025 0.866 1.00 25.77 296 PHE A N 1
ATOM 2289 C CA . PHE A 1 296 ? -11.634 -19.670 0.729 1.00 25.67 296 PHE A CA 1
ATOM 2290 C C . PHE A 1 296 ? -11.396 -19.152 -0.684 1.00 23.57 296 PHE A C 1
ATOM 2291 O O . PHE A 1 296 ? -10.749 -18.171 -0.869 1.00 22.59 296 PHE A O 1
ATOM 2299 N N . SER A 1 297 ? -11.929 -19.844 -1.653 1.00 23.96 297 SER A N 1
ATOM 2300 C CA . SER A 1 297 ? -11.692 -19.545 -3.045 1.00 25.36 297 SER A CA 1
ATOM 2301 C C . SER A 1 297 ? -12.236 -18.204 -3.541 1.00 24.04 297 SER A C 1
ATOM 2302 O O . SER A 1 297 ? -11.793 -17.712 -4.495 1.00 25.47 297 SER A O 1
ATOM 2305 N N . ALA A 1 298 ? -13.209 -17.662 -2.856 1.00 24.19 298 ALA A N 1
ATOM 2306 C CA . ALA A 1 298 ? -13.717 -16.340 -3.145 1.00 27.06 298 ALA A CA 1
ATOM 2307 C C . ALA A 1 298 ? -12.794 -15.181 -2.766 1.00 26.42 298 ALA A C 1
ATOM 2308 O O . ALA A 1 298 ? -12.969 -14.121 -3.247 1.00 24.99 298 ALA A O 1
ATOM 2310 N N . PHE A 1 299 ? -11.843 -15.422 -1.879 1.00 20.51 299 PHE A N 1
ATOM 2311 C CA . PHE A 1 299 ? -11.064 -14.350 -1.316 1.00 23.94 299 PHE A CA 1
ATOM 2312 C C . PHE A 1 299 ? -9.956 -13.916 -2.259 1.00 24.99 299 PHE A C 1
ATOM 2313 O O . PHE A 1 299 ? -9.125 -14.678 -2.611 1.00 23.76 299 PHE A O 1
ATOM 2321 N N . LYS A 1 300 ? -9.963 -12.669 -2.636 1.00 25.45 300 LYS A N 1
ATOM 2322 C CA . LYS A 1 300 ? -8.905 -12.159 -3.461 1.00 20.61 300 LYS A CA 1
ATOM 2323 C C . LYS A 1 300 ? -7.558 -12.267 -2.731 1.00 23.24 300 LYS A C 1
ATOM 2324 O O . LYS A 1 300 ? -7.501 -12.011 -1.610 1.00 21.66 300 LYS A O 1
ATOM 2330 N N . GLU A 1 301 ? -6.524 -12.701 -3.395 1.00 24.48 301 GLU A N 1
ATOM 2331 C CA . GLU A 1 301 ? -5.245 -12.797 -2.737 1.00 28.60 301 GLU A CA 1
ATOM 2332 C C . GLU A 1 301 ? -4.684 -11.426 -2.441 1.00 23.99 301 GLU A C 1
ATOM 2333 O O . GLU A 1 301 ? -4.671 -10.590 -3.275 1.00 25.87 301 GLU A O 1
ATOM 2339 N N . TRP A 1 302 ? -4.194 -11.237 -1.254 1.00 22.14 302 TRP A N 1
ATOM 2340 C CA . TRP A 1 302 ? -3.515 -10.018 -0.929 1.00 24.98 302 TRP A CA 1
ATOM 2341 C C . TRP A 1 302 ? -2.198 -9.838 -1.732 1.00 28.07 302 TRP A C 1
ATOM 2342 O O . TRP A 1 302 ? -1.593 -10.780 -2.156 1.00 23.08 302 TRP A O 1
ATOM 2353 N N . ASN A 1 303 ? -1.838 -8.601 -1.991 1.00 23.17 303 ASN A N 1
ATOM 2354 C CA . ASN A 1 303 ? -0.651 -8.281 -2.725 1.00 23.36 303 ASN A CA 1
ATOM 2355 C C . ASN A 1 303 ? 0.616 -8.090 -1.887 1.00 25.57 303 ASN A C 1
ATOM 2356 O O . ASN A 1 303 ? 1.009 -6.997 -1.569 1.00 24.15 303 ASN A O 1
ATOM 2361 N N . ASP A 1 304 ? 1.245 -9.193 -1.604 1.00 21.39 304 ASP A N 1
ATOM 2362 C CA . ASP A 1 304 ? 2.504 -9.258 -0.897 1.00 20.36 304 ASP A CA 1
ATOM 2363 C C . ASP A 1 304 ? 3.668 -9.582 -1.791 1.00 20.30 304 ASP A C 1
ATOM 2364 O O . ASP A 1 304 ? 4.654 -9.997 -1.326 1.00 26.05 304 ASP A O 1
ATOM 2369 N N . LYS A 1 305 ? 3.531 -9.345 -3.071 1.00 23.19 305 LYS A N 1
ATOM 2370 C CA . LYS A 1 305 ? 4.524 -9.742 -4.052 1.00 25.56 305 LYS A CA 1
ATOM 2371 C C . LYS A 1 305 ? 5.875 -9.127 -3.803 1.00 23.68 305 LYS A C 1
ATOM 2372 O O . LYS A 1 305 ? 6.846 -9.796 -3.834 1.00 20.77 305 LYS A O 1
ATOM 2378 N N . LYS A 1 306 ? 5.893 -7.868 -3.468 1.00 20.25 306 LYS A N 1
ATOM 2379 C CA . LYS A 1 306 ? 7.108 -7.175 -3.164 1.00 22.96 306 LYS A CA 1
ATOM 2380 C C . LYS A 1 306 ? 7.819 -7.776 -1.933 1.00 22.14 306 LYS A C 1
ATOM 2381 O O . LYS A 1 306 ? 8.969 -8.019 -1.953 1.00 22.18 306 LYS A O 1
ATOM 2387 N N . THR A 1 307 ? 7.060 -8.023 -0.892 1.00 23.78 307 THR A N 1
ATOM 2388 C CA . THR A 1 307 ? 7.591 -8.566 0.319 1.00 21.47 307 THR A CA 1
ATOM 2389 C C . THR A 1 307 ? 8.214 -9.933 0.045 1.00 22.43 307 THR A C 1
ATOM 2390 O O . THR A 1 307 ? 9.307 -10.162 0.422 1.00 21.99 307 THR A O 1
ATOM 2394 N N . LYS A 1 308 ? 7.520 -10.784 -0.668 1.00 22.23 308 LYS A N 1
ATOM 2395 C CA . LYS A 1 308 ? 8.008 -12.125 -0.975 1.00 24.75 308 LYS A CA 1
ATOM 2396 C C . LYS A 1 308 ? 9.293 -12.109 -1.783 1.00 22.53 308 LYS A C 1
ATOM 2397 O O . LYS A 1 308 ? 10.180 -12.847 -1.503 1.00 26.88 308 LYS A O 1
ATOM 2403 N N . LYS A 1 309 ? 9.373 -11.224 -2.759 1.00 23.32 309 LYS A N 1
ATOM 2404 C CA . LYS A 1 309 ? 10.579 -11.008 -3.528 1.00 22.67 309 LYS A CA 1
ATOM 2405 C C . LYS A 1 309 ? 11.744 -10.525 -2.668 1.00 23.14 309 LYS A C 1
ATOM 2406 O O . LYS A 1 309 ? 12.793 -10.987 -2.816 1.00 25.09 309 LYS A O 1
ATOM 2412 N N . ILE A 1 310 ? 11.509 -9.590 -1.789 1.00 23.89 310 ILE A N 1
ATOM 2413 C CA . ILE A 1 310 ? 12.520 -9.147 -0.901 1.00 24.64 310 ILE A CA 1
ATOM 2414 C C . ILE A 1 310 ? 12.973 -10.244 0.073 1.00 26.80 310 ILE A C 1
ATOM 2415 O O . ILE A 1 310 ? 14.117 -10.450 0.239 1.00 24.82 310 ILE A O 1
ATOM 2420 N N . LEU A 1 311 ? 12.033 -10.915 0.695 1.00 22.46 311 LEU A N 1
ATOM 2421 C CA . LEU A 1 311 ? 12.357 -11.975 1.616 1.00 23.98 311 LEU A CA 1
ATOM 2422 C C . LEU A 1 311 ? 13.064 -13.176 0.994 1.00 27.90 311 LEU A C 1
ATOM 2423 O O . LEU A 1 311 ? 13.996 -13.643 1.520 1.00 24.91 311 LEU A O 1
ATOM 2428 N N . GLY A 1 312 ? 12.571 -13.638 -0.129 1.00 24.60 312 GLY A N 1
ATOM 2429 C CA . GLY A 1 312 ? 13.184 -14.719 -0.860 1.00 30.04 312 GLY A CA 1
ATOM 2430 C C . GLY A 1 312 ? 13.188 -16.099 -0.201 1.00 29.64 312 GLY A C 1
ATOM 2431 O O . GLY A 1 312 ? 14.005 -16.884 -0.507 1.00 27.72 312 GLY A O 1
ATOM 2432 N N . PHE A 1 313 ? 12.258 -16.356 0.691 1.00 28.22 313 PHE A N 1
ATOM 2433 C CA . PHE A 1 313 ? 12.043 -17.676 1.222 1.00 30.25 313 PHE A CA 1
ATOM 2434 C C . PHE A 1 313 ? 10.582 -18.062 1.233 1.00 31.91 313 PHE A C 1
ATOM 2435 O O . PHE A 1 313 ? 9.751 -17.251 1.148 1.00 31.45 313 PHE A O 1
ATOM 2443 N N . GLU A 1 314 ? 10.318 -19.340 1.317 1.00 31.67 314 GLU A N 1
ATOM 2444 C CA . GLU A 1 314 ? 8.999 -19.892 1.390 1.00 35.37 314 GLU A CA 1
ATOM 2445 C C . GLU A 1 314 ? 8.507 -20.009 2.842 1.00 33.10 314 GLU A C 1
ATOM 2446 O O . GLU A 1 314 ? 9.277 -20.258 3.729 1.00 30.08 314 GLU A O 1
ATOM 2452 N N . TYR A 1 315 ? 7.231 -19.782 3.042 1.00 25.24 315 TYR A N 1
ATOM 2453 C CA . TYR A 1 315 ? 6.614 -19.824 4.345 1.00 25.37 315 TYR A CA 1
ATOM 2454 C C . TYR A 1 315 ? 6.249 -21.234 4.826 1.00 25.24 315 TYR A C 1
ATOM 2455 O O . TYR A 1 315 ? 6.025 -22.070 4.071 1.00 22.12 315 TYR A O 1
ATOM 2464 N N . PHE A 1 316 ? 6.201 -21.425 6.124 1.00 25.54 316 PHE A N 1
ATOM 2465 C CA . PHE A 1 316 ? 5.663 -22.585 6.742 1.00 22.00 316 PHE A CA 1
ATOM 2466 C C . PHE A 1 316 ? 4.178 -22.629 6.389 1.00 26.95 316 PHE A C 1
ATOM 2467 O O . PHE A 1 316 ? 3.521 -21.655 6.421 1.00 25.35 316 PHE A O 1
ATOM 2475 N N . ASP A 1 317 ? 3.689 -23.787 6.036 1.00 26.46 317 ASP A N 1
ATOM 2476 C CA . ASP A 1 317 ? 2.278 -23.953 5.807 1.00 25.84 317 ASP A CA 1
ATOM 2477 C C . ASP A 1 317 ? 1.489 -24.058 7.102 1.00 23.85 317 ASP A C 1
ATOM 2478 O O . ASP A 1 317 ? 2.031 -24.263 8.112 1.00 22.17 317 ASP A O 1
ATOM 2483 N N . PHE A 1 318 ? 0.202 -23.886 7.013 1.00 23.98 318 PHE A N 1
ATOM 2484 C CA . PHE A 1 318 ? -0.650 -23.778 8.172 1.00 26.88 318 PHE A CA 1
ATOM 2485 C C . PHE A 1 318 ? -0.635 -25.027 9.053 1.00 24.50 318 PHE A C 1
ATOM 2486 O O . PHE A 1 318 ? -0.536 -24.946 10.224 1.00 22.02 318 PHE A O 1
ATOM 2494 N N . GLU A 1 319 ? -0.690 -26.168 8.432 1.00 26.14 319 GLU A N 1
ATOM 2495 C CA . GLU A 1 319 ? -0.653 -27.418 9.136 1.00 24.05 319 GLU A CA 1
ATOM 2496 C C . GLU A 1 319 ? 0.659 -27.566 9.917 1.00 23.74 319 GLU A C 1
ATOM 2497 O O . GLU A 1 319 ? 0.645 -27.956 11.008 1.00 21.85 319 GLU A O 1
ATOM 2503 N N . THR A 1 320 ? 1.755 -27.227 9.308 1.00 24.43 320 THR A N 1
ATOM 2504 C CA . THR A 1 320 ? 3.024 -27.343 9.955 1.00 28.24 320 THR A CA 1
ATOM 2505 C C . THR A 1 320 ? 3.110 -26.434 11.174 1.00 24.49 320 THR A C 1
ATOM 2506 O O . THR A 1 320 ? 3.509 -26.866 12.212 1.00 24.07 320 THR A O 1
ATOM 2510 N N . SER A 1 321 ? 2.676 -25.197 11.026 1.00 26.20 321 SER A N 1
ATOM 2511 C CA . SER A 1 321 ? 2.734 -24.238 12.104 1.00 22.72 321 SER A CA 1
ATOM 2512 C C . SER A 1 321 ? 1.862 -24.723 13.266 1.00 21.96 321 SER A C 1
ATOM 2513 O O . SER A 1 321 ? 2.282 -24.780 14.356 1.00 20.05 321 SER A O 1
ATOM 2516 N N . VAL A 1 322 ? 0.659 -25.133 12.941 1.00 22.01 322 VAL A N 1
ATOM 2517 C CA . VAL A 1 322 ? -0.244 -25.678 13.914 1.00 25.25 322 VAL A CA 1
ATOM 2518 C C . VAL A 1 322 ? 0.310 -26.950 14.574 1.00 22.05 322 VAL A C 1
ATOM 2519 O O . VAL A 1 322 ? 0.321 -27.018 15.722 1.00 24.55 322 VAL A O 1
ATOM 2523 N N . VAL A 1 323 ? 0.770 -27.910 13.808 1.00 22.31 323 VAL A N 1
ATOM 2524 C CA . VAL A 1 323 ? 1.262 -29.160 14.355 1.00 26.42 323 VAL A CA 1
ATOM 2525 C C . VAL A 1 323 ? 2.468 -28.876 15.271 1.00 24.18 323 VAL A C 1
ATOM 2526 O O . VAL A 1 323 ? 2.518 -29.360 16.312 1.00 24.70 323 VAL A O 1
ATOM 2530 N N . ASP A 1 324 ? 3.382 -28.051 14.833 1.00 23.91 324 ASP A N 1
ATOM 2531 C CA . ASP A 1 324 ? 4.554 -27.741 15.601 1.00 24.42 324 ASP A CA 1
ATOM 2532 C C . ASP A 1 324 ? 4.132 -27.089 16.916 1.00 25.00 324 ASP A C 1
ATOM 2533 O O . ASP A 1 324 ? 4.688 -27.366 17.902 1.00 24.68 324 ASP A O 1
ATOM 2538 N N . SER A 1 325 ? 3.138 -26.218 16.879 1.00 21.06 325 SER A N 1
ATOM 2539 C CA . SER A 1 325 ? 2.697 -25.545 18.067 1.00 21.86 325 SER A CA 1
ATOM 2540 C C . SER A 1 325 ? 2.076 -26.514 19.094 1.00 24.40 325 SER A C 1
ATOM 2541 O O . SER A 1 325 ? 2.374 -26.465 20.235 1.00 25.03 325 SER A O 1
ATOM 2544 N N . ILE A 1 326 ? 1.219 -27.399 18.612 1.00 26.94 326 ILE A N 1
ATOM 2545 C CA . ILE A 1 326 ? 0.588 -28.418 19.410 1.00 22.80 326 ILE A CA 1
ATOM 2546 C C . ILE A 1 326 ? 1.527 -29.468 19.974 1.00 23.52 326 ILE A C 1
ATOM 2547 O O . ILE A 1 326 ? 1.394 -29.818 21.082 1.00 23.97 326 ILE A O 1
ATOM 2552 N N . LYS A 1 327 ? 2.474 -29.916 19.181 1.00 22.16 327 LYS A N 1
ATOM 2553 C CA . LYS A 1 327 ? 3.447 -30.899 19.612 1.00 26.40 327 LYS A CA 1
ATOM 2554 C C . LYS A 1 327 ? 4.178 -30.343 20.803 1.00 29.96 327 LYS A C 1
ATOM 2555 O O . LYS A 1 327 ? 4.350 -31.023 21.736 1.00 26.57 327 LYS A O 1
ATOM 2561 N N . GLN A 1 328 ? 4.536 -29.069 20.768 1.00 25.60 328 GLN A N 1
ATOM 2562 C CA . GLN A 1 328 ? 5.186 -28.469 21.891 1.00 24.79 328 GLN A CA 1
ATOM 2563 C C . GLN A 1 328 ? 4.359 -28.451 23.159 1.00 27.10 328 GLN A C 1
ATOM 2564 O O . GLN A 1 328 ? 4.858 -28.743 24.186 1.00 28.04 328 GLN A O 1
ATOM 2570 N N . VAL A 1 329 ? 3.109 -28.077 23.065 1.00 27.05 329 VAL A N 1
ATOM 2571 C CA . VAL A 1 329 ? 2.262 -28.025 24.212 1.00 29.75 329 VAL A CA 1
ATOM 2572 C C . VAL A 1 329 ? 2.064 -29.430 24.804 1.00 31.69 329 VAL A C 1
ATOM 2573 O O . VAL A 1 329 ? 2.061 -29.595 25.967 1.00 29.98 329 VAL A O 1
ATOM 2577 N N . LEU A 1 330 ? 1.919 -30.409 23.957 1.00 29.19 330 LEU A N 1
ATOM 2578 C CA . LEU A 1 330 ? 1.809 -31.782 24.410 1.00 34.56 330 LEU A CA 1
ATOM 2579 C C . LEU A 1 330 ? 3.084 -32.251 25.109 1.00 35.62 330 LEU A C 1
ATOM 2580 O O . LEU A 1 330 ? 3.018 -32.858 26.121 1.00 35.80 330 LEU A O 1
ATOM 2585 N N . LYS A 1 331 ? 4.221 -31.925 24.562 1.00 32.45 331 LYS A N 1
ATOM 2586 C CA . LYS A 1 331 ? 5.471 -32.337 25.131 1.00 37.35 331 LYS A CA 1
ATOM 2587 C C . LYS A 1 331 ? 5.628 -31.847 26.545 1.00 38.05 331 LYS A C 1
ATOM 2588 O O . LYS A 1 331 ? 6.090 -32.528 27.393 1.00 39.40 331 LYS A O 1
ATOM 2594 N N . VAL A 1 332 ? 5.205 -30.643 26.775 1.00 37.16 332 VAL A N 1
ATOM 2595 C CA . VAL A 1 332 ? 5.373 -30.034 28.059 1.00 40.30 332 VAL A CA 1
ATOM 2596 C C . VAL A 1 332 ? 4.302 -30.466 29.071 1.00 39.89 332 VAL A C 1
ATOM 2597 O O . VAL A 1 332 ? 4.474 -30.346 30.236 1.00 42.12 332 VAL A O 1
ATOM 2601 N N . GLN A 1 333 ? 3.241 -31.017 28.535 1.00 40.38 333 GLN A N 1
ATOM 2602 C CA . GLN A 1 333 ? 2.014 -31.489 29.172 1.00 42.65 333 GLN A CA 1
ATOM 2603 C C . GLN A 1 333 ? 0.919 -30.461 29.183 1.00 47.85 333 GLN A C 1
ATOM 2604 O O . GLN A 1 333 ? 0.101 -30.387 28.283 1.00 52.44 333 GLN A O 1
#

Radius of gyration: 19.71 Å; Cα contacts (8 Å, |Δi|>4): 655; chains: 1; bounding box: 54×54×41 Å

Secondary structure (DSSP, 8-state):
-PPEEEESSTTSHHHHHHHHHHHHTT-EEEEEESSHHHHHHHHHHH-TTEEEEE---TTSTTTTHHHHHH-TTEEEEEE---------S-HIIIIIHHHHHHHHHHHHHHHHH-TT--EEEEE--GGGS--HHHHT-TT---BTT------HHHHTTSHHHHHHHHHHHHHHHHHHHHHHH--SSEEEEEEE-EEES--S-GGGTTT---TTHHHHHGGGG--TTSPPP--EEEEEEHHHHHHHHHHHHH-GGGTT-EEEE---EEEHHHHHHHHHHH-GGGGGGS----TT----TTSPPPB-HHHHHHH-SPPPPHHHHHHHHHHHHHHH-